Protein AF-A0A382UKG0-F1 (afdb_monomer)

InterPro domains:
  IPR007470 Putative uroporphyrinogen-III C-methyltransferase HemX [PF04375] (133-251)
  IPR007470 Putative uroporphyrinogen-III C-methyltransferase HemX [PTHR38043] (15-241)

Structure (mmCIF, N/CA/C/O backbone):
data_AF-A0A382UKG0-F1
#
_entry.id   AF-A0A382UKG0-F1
#
loop_
_atom_site.group_PDB
_atom_site.id
_atom_site.type_symbol
_atom_site.label_atom_id
_atom_site.label_alt_id
_atom_site.label_comp_id
_atom_site.label_asym_id
_atom_site.label_entity_id
_atom_site.label_seq_id
_atom_site.pdbx_PDB_ins_code
_atom_site.Cartn_x
_atom_site.Cartn_y
_atom_site.Cartn_z
_atom_site.occupancy
_atom_site.B_iso_or_equiv
_atom_site.auth_seq_id
_atom_site.auth_comp_id
_atom_site.auth_asym_id
_atom_site.auth_atom_id
_atom_site.pdbx_PDB_model_num
ATOM 1 N N . MET A 1 1 ? -114.846 4.144 72.087 1.00 38.38 1 MET A N 1
ATOM 2 C CA . MET A 1 1 ? -114.507 5.262 71.179 1.00 38.38 1 MET A CA 1
ATOM 3 C C . MET A 1 1 ? -113.967 6.394 72.028 1.00 38.38 1 MET A C 1
ATOM 5 O O . MET A 1 1 ? -114.605 6.759 72.997 1.00 38.38 1 MET A O 1
ATOM 9 N N . ASN A 1 2 ? -112.688 6.716 71.892 1.00 41.09 2 ASN A N 1
ATOM 10 C CA . ASN A 1 2 ? -112.193 7.719 70.949 1.00 41.09 2 ASN A CA 1
ATOM 11 C C . ASN A 1 2 ? -112.704 9.126 71.287 1.00 41.09 2 ASN A C 1
ATOM 13 O O . ASN A 1 2 ? -113.885 9.402 71.089 1.00 41.09 2 ASN A O 1
ATOM 17 N N . SER A 1 3 ? -111.769 9.964 71.741 1.00 39.47 3 SER A N 1
ATOM 18 C CA . SER A 1 3 ? -111.700 11.432 71.633 1.00 39.47 3 SER A CA 1
ATOM 19 C C . SER A 1 3 ? -111.257 12.040 72.960 1.00 39.47 3 SER A C 1
ATOM 21 O O . SER A 1 3 ? -112.055 12.277 73.860 1.00 39.47 3 SER A O 1
ATOM 23 N N . ASN A 1 4 ? -109.948 12.265 73.063 1.00 43.81 4 ASN A N 1
ATOM 24 C CA . ASN A 1 4 ? -109.313 12.993 74.150 1.00 43.81 4 ASN A CA 1
ATOM 25 C C . ASN A 1 4 ? -109.711 14.473 74.041 1.00 43.81 4 ASN A C 1
ATOM 27 O O . ASN A 1 4 ? -109.331 15.143 73.077 1.00 43.81 4 ASN A O 1
ATOM 31 N N . LYS A 1 5 ? -110.511 14.960 74.992 1.00 40.06 5 LYS A N 1
ATOM 32 C CA . LYS A 1 5 ? -110.944 16.354 75.070 1.00 40.06 5 LYS A CA 1
ATOM 33 C C . LYS A 1 5 ? -110.887 16.828 76.525 1.00 40.06 5 LYS A C 1
ATOM 35 O O . LYS A 1 5 ? -111.669 16.370 77.344 1.00 40.06 5 LYS A O 1
ATOM 40 N N . ILE A 1 6 ? -109.882 17.674 76.771 1.00 57.03 6 ILE A N 1
ATOM 41 C CA . ILE A 1 6 ? -109.866 18.945 77.519 1.00 57.03 6 ILE A CA 1
ATOM 42 C C . ILE A 1 6 ? -110.880 19.072 78.662 1.00 57.03 6 ILE A C 1
ATOM 44 O O . ILE A 1 6 ? -112.066 19.015 78.371 1.00 57.03 6 ILE A O 1
ATOM 48 N N . GLU A 1 7 ? -110.403 19.376 79.879 1.00 42.16 7 GLU A N 1
ATOM 49 C CA . GLU A 1 7 ? -111.061 20.180 80.936 1.00 42.16 7 GLU A CA 1
ATOM 50 C C . GLU A 1 7 ? -110.070 20.442 82.111 1.00 42.16 7 GLU A C 1
ATOM 52 O O . GLU A 1 7 ? -109.028 19.782 82.160 1.00 42.16 7 GLU A O 1
ATOM 57 N N . PRO A 1 8 ? -110.301 21.468 82.964 1.00 60.19 8 PRO A N 1
ATOM 58 C CA . PRO A 1 8 ? -109.283 22.461 83.343 1.00 60.19 8 PRO A CA 1
ATOM 59 C C . PRO A 1 8 ? -108.986 22.500 84.868 1.00 60.19 8 PRO A C 1
ATOM 61 O O . PRO A 1 8 ? -109.022 21.471 85.535 1.00 60.19 8 PRO A O 1
ATOM 64 N N . THR A 1 9 ? -108.759 23.709 85.412 1.00 42.44 9 THR A N 1
ATOM 65 C CA . THR A 1 9 ? -108.729 24.146 86.835 1.00 42.44 9 THR A CA 1
ATOM 66 C C . THR A 1 9 ? -107.429 23.890 87.622 1.00 42.44 9 THR A C 1
ATOM 68 O O . THR A 1 9 ? -106.934 22.774 87.660 1.00 42.44 9 THR A O 1
ATOM 71 N N . GLU A 1 10 ? -106.676 24.899 88.085 1.00 40.56 10 GLU A N 1
ATOM 72 C CA . GLU A 1 10 ? -106.912 25.977 89.082 1.00 40.56 10 GLU A CA 1
ATOM 73 C C . GLU A 1 10 ? -106.715 25.523 90.547 1.00 40.56 10 GLU A C 1
ATOM 75 O O . GLU A 1 10 ? -107.250 24.499 90.956 1.00 40.56 10 GLU A O 1
ATOM 80 N N . LEU A 1 11 ? -106.004 26.383 91.303 1.00 39.75 11 LEU A N 1
ATOM 81 C CA . LEU A 1 11 ? -105.889 26.495 92.774 1.00 39.75 11 LEU A CA 1
ATOM 82 C C . LEU A 1 11 ? -105.101 25.387 93.506 1.00 39.75 11 LEU A C 1
ATOM 84 O O . LEU A 1 11 ? -105.174 24.220 93.166 1.00 39.75 11 LEU A O 1
ATOM 88 N N . ALA A 1 12 ? -104.364 25.622 94.590 1.00 32.66 12 ALA A N 1
ATOM 89 C CA . ALA A 1 12 ? -103.830 26.793 95.283 1.00 32.66 12 ALA A CA 1
ATOM 90 C C . ALA A 1 12 ? -102.968 26.241 96.445 1.00 32.66 12 ALA A C 1
ATOM 92 O O . ALA A 1 12 ? -103.313 25.203 96.995 1.00 32.66 12 ALA A O 1
ATOM 93 N N . GLY A 1 13 ? -101.906 26.967 96.820 1.00 30.16 13 GLY A N 1
ATOM 94 C CA . GLY A 1 13 ? -101.375 27.088 98.192 1.00 30.16 13 GLY A CA 1
ATOM 95 C C . GLY A 1 13 ? -100.815 25.858 98.927 1.00 30.16 13 GLY A C 1
ATOM 96 O O . GLY A 1 13 ? -101.546 24.937 99.248 1.00 30.16 13 GLY A O 1
ATOM 97 N N . GLU A 1 14 ? -99.534 25.919 99.312 1.00 33.38 14 GLU A N 1
ATOM 98 C CA . GLU A 1 14 ? -99.111 25.899 100.730 1.00 33.38 14 GLU A CA 1
ATOM 99 C C . GLU A 1 14 ? -97.604 26.227 100.812 1.00 33.38 14 GLU A C 1
ATOM 101 O O . GLU A 1 14 ? -96.793 25.770 100.005 1.00 33.38 14 GLU A O 1
ATOM 106 N N . ALA A 1 15 ? -97.239 27.068 101.776 1.00 34.97 15 ALA A N 1
ATOM 107 C CA . ALA A 1 15 ? -95.900 27.584 102.032 1.00 34.97 15 ALA A CA 1
ATOM 108 C C . ALA A 1 15 ? -95.058 26.657 102.929 1.00 34.97 15 ALA A C 1
ATOM 110 O O . ALA A 1 15 ? -95.609 25.974 103.782 1.00 34.97 15 ALA A O 1
ATOM 111 N N . ALA A 1 16 ? -93.723 26.737 102.826 1.00 31.97 16 ALA A N 1
ATOM 112 C CA . ALA A 1 16 ? -92.811 26.787 103.982 1.00 31.97 16 ALA A CA 1
ATOM 113 C C . ALA A 1 16 ? -91.344 26.935 103.541 1.00 31.97 16 ALA A C 1
ATOM 115 O O . ALA A 1 16 ? -90.820 26.159 102.745 1.00 31.97 16 ALA A O 1
ATOM 116 N N . ALA A 1 17 ? -90.669 27.926 104.119 1.00 38.50 17 ALA A N 1
ATOM 117 C CA . ALA A 1 17 ? -89.224 28.091 104.086 1.00 38.50 17 ALA A CA 1
ATOM 118 C C . ALA A 1 17 ? -88.556 27.241 105.180 1.00 38.50 17 ALA A C 1
ATOM 120 O O . ALA A 1 17 ? -89.009 27.274 106.320 1.00 38.50 17 ALA A O 1
ATOM 121 N N . ALA A 1 18 ? -87.444 26.567 104.864 1.00 31.22 18 ALA A N 1
ATOM 122 C CA . ALA A 1 18 ? -86.334 26.309 105.789 1.00 31.22 18 ALA A CA 1
ATOM 123 C C . ALA A 1 18 ? -85.118 25.726 105.049 1.00 31.22 18 ALA A C 1
ATOM 125 O O . ALA A 1 18 ? -85.228 24.965 104.092 1.00 31.22 18 ALA A O 1
ATOM 126 N N . SER A 1 19 ? -83.943 26.114 105.525 1.00 40.47 19 SER A N 1
ATOM 127 C CA . SER A 1 19 ? -82.620 25.896 104.946 1.00 40.47 19 SER A CA 1
ATOM 128 C C . SER A 1 19 ? -81.891 24.663 105.507 1.00 40.47 19 SER A C 1
ATOM 130 O O . SER A 1 19 ? -81.927 24.441 106.714 1.00 40.47 19 SER A O 1
ATOM 132 N N . LYS A 1 20 ? -81.058 24.053 104.634 1.00 40.66 20 LYS A N 1
ATOM 133 C CA . LYS A 1 20 ? -79.862 23.188 104.862 1.00 40.66 20 LYS A CA 1
ATOM 134 C C . LYS A 1 20 ? -80.100 21.724 105.314 1.00 40.66 20 LYS A C 1
ATOM 136 O O . LYS A 1 20 ? -81.086 21.472 105.989 1.00 40.66 20 LYS A O 1
ATOM 141 N N . PRO A 1 21 ? -79.208 20.755 104.969 1.00 42.50 21 PRO A N 1
ATOM 142 C CA . PRO A 1 21 ? -77.743 20.876 105.008 1.00 42.50 21 PRO A CA 1
ATOM 143 C C . PRO A 1 21 ? -76.960 20.352 103.786 1.00 42.50 21 PRO A C 1
ATOM 145 O O . PRO A 1 21 ? -77.487 19.755 102.854 1.00 42.50 21 PRO A O 1
ATOM 148 N N . ALA A 1 22 ? -75.658 20.642 103.819 1.00 49.69 22 ALA A N 1
ATOM 149 C CA . ALA A 1 22 ? -74.636 20.204 102.881 1.00 49.69 22 ALA A CA 1
ATOM 150 C C . ALA A 1 22 ? -74.508 18.670 102.797 1.00 49.69 22 ALA A C 1
ATOM 152 O O . ALA A 1 22 ? -74.585 17.979 103.810 1.00 49.69 22 ALA A O 1
ATOM 153 N N . ALA A 1 23 ? -74.218 18.175 101.591 1.00 39.78 23 ALA A N 1
ATOM 154 C CA . ALA A 1 23 ? -73.810 16.803 101.291 1.00 39.78 23 ALA A CA 1
ATOM 155 C C . ALA A 1 23 ? -72.782 16.826 100.132 1.00 39.78 23 ALA A C 1
ATOM 157 O O . ALA A 1 23 ? -72.743 17.794 99.372 1.00 39.78 23 ALA A O 1
ATOM 158 N N . PRO A 1 24 ? -71.876 15.841 100.050 1.00 44.00 24 PRO A N 1
ATOM 159 C CA . PRO A 1 24 ? -70.451 16.106 100.217 1.00 44.00 24 PRO A CA 1
ATOM 160 C C . PRO A 1 24 ? -69.689 16.338 98.911 1.00 44.00 24 PRO A C 1
ATOM 162 O O . PRO A 1 24 ? -70.052 15.864 97.834 1.00 44.00 24 PRO A O 1
ATOM 165 N N . ALA A 1 25 ? -68.556 17.026 99.055 1.00 43.88 25 ALA A N 1
ATOM 166 C CA . ALA A 1 25 ? -67.497 17.076 98.068 1.00 43.88 25 ALA A CA 1
ATOM 167 C C . ALA A 1 25 ? -67.067 15.647 97.706 1.00 43.88 25 ALA A C 1
ATOM 169 O O . ALA A 1 25 ? -66.477 14.934 98.516 1.00 43.88 25 ALA A O 1
ATOM 170 N N . ARG A 1 26 ? -67.339 15.231 96.466 1.00 45.56 26 ARG A N 1
ATOM 171 C CA . ARG A 1 26 ? -66.520 14.198 95.837 1.00 45.56 26 ARG A CA 1
ATOM 172 C C . ARG A 1 26 ? -65.127 14.794 95.731 1.00 45.56 26 ARG A C 1
ATOM 174 O O . ARG A 1 26 ? -64.912 15.685 94.909 1.00 45.56 26 ARG A O 1
ATOM 181 N N . GLU A 1 27 ? -64.208 14.315 96.562 1.00 46.88 27 GLU A N 1
ATOM 182 C CA . GLU A 1 27 ? -62.780 14.391 96.288 1.00 46.88 27 GLU A CA 1
ATOM 183 C C . GLU A 1 27 ? -62.569 13.824 94.883 1.00 46.88 27 GLU A C 1
ATOM 185 O O . GLU A 1 27 ? -62.470 12.619 94.651 1.00 46.88 27 GLU A O 1
ATOM 190 N N . ARG A 1 28 ? -62.555 14.720 93.895 1.00 52.91 28 ARG A N 1
ATOM 191 C CA . ARG A 1 28 ? -61.763 14.494 92.704 1.00 52.91 28 ARG A CA 1
ATOM 192 C C . ARG A 1 28 ? -60.369 14.301 93.249 1.00 52.91 28 ARG A C 1
ATOM 194 O O . ARG A 1 28 ? -59.815 15.217 93.840 1.00 52.91 28 ARG A O 1
ATOM 201 N N . ASP A 1 29 ? -59.865 13.089 93.097 1.00 52.66 29 ASP A N 1
ATOM 202 C CA . ASP A 1 29 ? -58.477 12.751 93.322 1.00 52.66 29 ASP A CA 1
ATOM 203 C C . ASP A 1 29 ? -57.639 13.663 92.405 1.00 52.66 29 ASP A C 1
ATOM 205 O O . ASP A 1 29 ? -57.354 13.352 91.249 1.00 52.66 29 ASP A O 1
ATOM 209 N N . THR A 1 30 ? -57.348 14.874 92.889 1.00 55.91 30 THR A N 1
ATOM 210 C CA . THR A 1 30 ? -56.590 15.916 92.190 1.00 55.91 30 THR A CA 1
ATOM 211 C C . THR A 1 30 ? -55.190 15.401 91.903 1.00 55.91 30 THR A C 1
ATOM 213 O O . THR A 1 30 ? -54.566 15.828 90.941 1.00 55.91 30 THR A O 1
ATOM 216 N N . ARG A 1 31 ? -54.728 14.407 92.676 1.00 60.12 31 ARG A N 1
ATOM 217 C CA . ARG A 1 31 ? -53.503 13.660 92.425 1.00 60.12 31 ARG A CA 1
ATOM 218 C C . ARG A 1 31 ? -53.642 12.778 91.189 1.00 60.12 31 ARG A C 1
ATOM 220 O O . ARG A 1 31 ? -52.759 12.844 90.351 1.00 60.12 31 ARG A O 1
ATOM 227 N N . ARG A 1 32 ? -54.746 12.042 90.994 1.00 65.12 32 ARG A N 1
ATOM 228 C CA . ARG A 1 32 ? -55.040 11.345 89.719 1.00 65.12 32 ARG A CA 1
ATOM 229 C C . ARG A 1 32 ? -55.238 12.307 88.548 1.00 65.12 32 ARG A C 1
ATOM 231 O O . ARG A 1 32 ? -54.756 12.013 87.463 1.00 65.12 32 ARG A O 1
ATOM 238 N N . GLY A 1 33 ? -55.888 13.454 88.750 1.00 66.38 33 GLY A N 1
ATOM 239 C CA . GLY A 1 33 ? -56.040 14.483 87.711 1.00 66.38 33 GLY A CA 1
ATOM 240 C C . GLY A 1 33 ? -54.704 15.106 87.284 1.00 66.38 33 GLY A C 1
ATOM 241 O O . GLY A 1 33 ? -54.423 15.215 86.093 1.00 66.38 33 GLY A O 1
ATOM 242 N N . LEU A 1 34 ? -53.847 15.438 88.253 1.00 69.19 34 LEU A N 1
ATOM 243 C CA . LEU A 1 34 ? -52.499 15.959 88.024 1.00 69.19 34 LEU A CA 1
ATOM 244 C C . LEU A 1 34 ? -51.575 14.880 87.445 1.00 69.19 34 LEU A C 1
ATOM 246 O O . LEU A 1 34 ? -50.826 15.162 86.518 1.00 69.19 34 LEU A O 1
ATOM 250 N N . LEU A 1 35 ? -51.662 13.637 87.932 1.00 68.44 35 LEU A N 1
ATOM 251 C CA . LEU A 1 35 ? -50.918 12.502 87.384 1.00 68.44 35 LEU A CA 1
ATOM 252 C C . LEU A 1 35 ? -51.305 12.262 85.927 1.00 68.44 35 LEU A C 1
ATOM 254 O O . LEU A 1 35 ? -50.408 12.147 85.110 1.00 68.44 35 LEU A O 1
ATOM 258 N N . MET A 1 36 ? -52.593 12.273 85.570 1.00 71.38 36 MET A N 1
ATOM 259 C CA . MET A 1 36 ? -53.033 12.134 84.174 1.00 71.38 36 MET A CA 1
ATOM 260 C C . MET A 1 36 ? -52.549 13.291 83.287 1.00 71.38 36 MET A C 1
ATOM 262 O O . MET A 1 36 ? -52.178 13.064 82.138 1.00 71.38 36 MET A O 1
ATOM 266 N N . MET A 1 37 ? -52.495 14.519 83.813 1.00 74.62 37 MET A N 1
ATOM 267 C CA . MET A 1 37 ? -51.992 15.679 83.070 1.00 74.62 37 MET A CA 1
ATOM 268 C C . MET A 1 37 ? -50.469 15.618 82.860 1.00 74.62 37 MET A C 1
ATOM 270 O O . MET A 1 37 ? -49.989 15.867 81.755 1.00 74.62 37 MET A O 1
ATOM 274 N N . VAL A 1 38 ? -49.710 15.223 83.886 1.00 79.06 38 VAL A N 1
ATOM 275 C CA . VAL A 1 38 ? -48.256 15.002 83.799 1.00 79.06 38 VAL A CA 1
ATOM 276 C C . VAL A 1 38 ? -47.939 13.829 82.868 1.00 79.06 38 VAL A C 1
ATOM 278 O O . VAL A 1 38 ? -47.009 13.919 82.072 1.00 79.06 38 VAL A O 1
ATOM 281 N N . LEU A 1 39 ? -48.735 12.757 82.905 1.00 77.81 39 LEU A N 1
ATOM 282 C CA . LEU A 1 39 ? -48.570 11.597 82.025 1.00 77.81 39 LEU A CA 1
ATOM 283 C C . LEU A 1 39 ? -48.886 11.948 80.565 1.00 77.81 39 LEU A C 1
ATOM 285 O O . LEU A 1 39 ? -48.163 11.526 79.666 1.00 77.81 39 LEU A O 1
ATOM 289 N N . GLY A 1 40 ? -49.903 12.783 80.328 1.00 79.00 40 GLY A N 1
ATOM 290 C CA . GLY A 1 40 ? -50.205 13.336 79.007 1.00 79.00 40 GLY A CA 1
ATOM 291 C C . GLY A 1 40 ? -49.082 14.228 78.468 1.00 79.00 40 GLY A C 1
ATOM 292 O O . GLY A 1 40 ? -48.665 14.068 77.322 1.00 79.00 40 GLY A O 1
ATOM 293 N N . ALA A 1 41 ? -48.525 15.115 79.299 1.00 79.69 41 ALA A N 1
ATOM 294 C CA . ALA A 1 41 ? -47.384 15.951 78.921 1.00 79.69 41 ALA A CA 1
ATOM 295 C C . ALA A 1 41 ? -46.119 15.119 78.632 1.00 79.69 41 ALA A C 1
ATOM 297 O O . ALA A 1 41 ? -45.418 15.378 77.653 1.00 79.69 41 ALA A O 1
ATOM 298 N N . ALA A 1 42 ? -45.857 14.078 79.429 1.00 81.56 42 ALA A N 1
ATOM 299 C CA . ALA A 1 42 ? -44.750 13.150 79.207 1.00 81.56 42 ALA A CA 1
ATOM 300 C C . ALA A 1 42 ? -44.917 12.341 77.909 1.00 81.56 42 ALA A C 1
ATOM 302 O O . ALA A 1 42 ? -43.946 12.148 77.179 1.00 81.56 42 ALA A O 1
ATOM 303 N N . ALA A 1 43 ? -46.142 11.924 77.574 1.00 83.00 43 ALA A N 1
ATOM 304 C CA . ALA A 1 43 ? -46.434 11.233 76.319 1.00 83.00 43 ALA A CA 1
ATOM 305 C C . ALA A 1 43 ? -46.184 12.130 75.094 1.00 83.00 43 ALA A C 1
ATOM 307 O O . ALA A 1 43 ? -45.574 11.688 74.119 1.00 83.00 43 ALA A O 1
ATOM 308 N N . ILE A 1 44 ? -46.579 13.406 75.151 1.00 84.69 44 ILE A N 1
ATOM 309 C CA . ILE A 1 44 ? -46.311 14.376 74.077 1.00 84.69 44 ILE A CA 1
ATOM 310 C C . ILE A 1 44 ? -44.801 14.615 73.929 1.00 84.69 44 ILE A C 1
ATOM 312 O O . ILE A 1 44 ? -44.284 14.597 72.813 1.00 84.69 44 ILE A O 1
ATOM 316 N N . ALA A 1 45 ? -44.076 14.768 75.041 1.00 84.81 45 ALA A N 1
ATOM 317 C CA . ALA A 1 45 ? -42.624 14.943 75.024 1.00 84.81 45 ALA A CA 1
ATOM 318 C C . ALA A 1 45 ? -41.891 13.718 74.445 1.00 84.81 45 ALA A C 1
ATOM 320 O O . ALA A 1 45 ? -40.981 13.874 73.632 1.00 84.81 45 ALA A O 1
ATOM 321 N N . ALA A 1 46 ? -42.317 12.500 74.795 1.00 85.88 46 ALA A N 1
ATOM 322 C CA . ALA A 1 46 ? -41.762 11.264 74.242 1.00 85.88 46 ALA A CA 1
ATOM 323 C C . ALA A 1 46 ? -42.042 11.124 72.736 1.00 85.88 46 ALA A C 1
ATOM 325 O O . ALA A 1 46 ? -41.170 10.701 71.979 1.00 85.88 46 ALA A O 1
ATOM 326 N N . SER A 1 47 ? -43.230 11.542 72.291 1.00 84.56 47 SER A N 1
ATOM 327 C CA . SER A 1 47 ? -43.607 11.562 70.871 1.00 84.56 47 SER A CA 1
ATOM 328 C C . SER A 1 47 ? -42.737 12.538 70.074 1.00 84.56 47 SER A C 1
ATOM 330 O O . SER A 1 47 ? -42.224 12.191 69.012 1.00 84.56 47 SER A O 1
ATOM 332 N N . ALA A 1 48 ? -42.516 13.743 70.610 1.00 86.44 48 ALA A N 1
ATOM 333 C CA . ALA A 1 48 ? -41.651 14.749 69.999 1.00 86.44 48 ALA A CA 1
ATOM 334 C C . ALA A 1 48 ? -40.186 14.286 69.948 1.00 86.44 48 ALA A C 1
ATOM 336 O O . ALA A 1 48 ? -39.535 14.425 68.916 1.00 86.44 48 ALA A O 1
ATOM 337 N N . ALA A 1 49 ? -39.680 13.673 71.023 1.00 86.88 49 ALA A N 1
ATOM 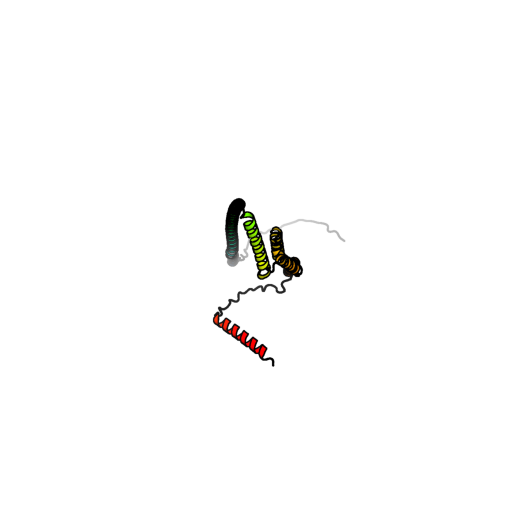338 C CA . ALA A 1 49 ? -38.329 13.117 71.061 1.00 86.88 49 ALA A CA 1
ATOM 339 C C . ALA A 1 49 ? -38.147 11.966 70.057 1.00 86.88 49 ALA A C 1
ATOM 341 O O . ALA A 1 49 ? -37.138 11.922 69.357 1.00 86.88 49 ALA A O 1
ATOM 342 N N . GLY A 1 50 ? -39.137 11.075 69.932 1.00 87.50 50 GLY A N 1
ATOM 343 C CA . GLY A 1 50 ? -39.140 10.005 68.932 1.00 87.50 50 GLY A CA 1
ATOM 344 C C . GLY A 1 50 ? -39.189 10.533 67.497 1.00 87.50 50 GLY A C 1
ATOM 345 O O . GLY A 1 50 ? -38.467 10.031 66.639 1.00 87.50 50 GLY A O 1
ATOM 346 N N . TYR A 1 51 ? -39.974 11.585 67.242 1.00 89.38 51 TYR A N 1
ATOM 347 C CA . TYR A 1 51 ? -40.033 12.241 65.934 1.00 89.38 51 TYR A CA 1
ATOM 348 C C . TYR A 1 51 ? -38.697 12.897 65.564 1.00 89.38 51 TYR A C 1
ATOM 350 O O . TYR A 1 51 ? -38.194 12.688 64.463 1.00 89.38 51 TYR A O 1
ATOM 358 N N . VAL A 1 52 ? -38.075 13.619 66.502 1.00 86.56 52 VAL A N 1
ATOM 359 C CA . VAL A 1 52 ? -36.749 14.228 66.307 1.00 86.56 52 VAL A CA 1
ATOM 360 C C . VAL A 1 52 ? -35.674 13.157 66.102 1.00 86.56 52 VAL A C 1
ATOM 362 O O . VAL A 1 52 ? -34.829 13.306 65.223 1.00 86.56 52 VAL A O 1
ATOM 365 N N . TRP A 1 53 ? -35.720 12.055 66.855 1.00 86.44 53 TRP A N 1
ATOM 366 C CA . TRP A 1 53 ? -34.806 10.923 66.685 1.00 86.44 53 TRP A CA 1
ATOM 367 C C . TRP A 1 53 ? -34.953 10.265 65.309 1.00 86.44 53 TRP A C 1
ATOM 369 O O . TRP A 1 53 ? -33.958 10.022 64.628 1.00 86.44 53 TRP A O 1
ATOM 379 N N . TRP A 1 54 ? -36.189 10.020 64.869 1.00 85.06 54 TRP A N 1
ATOM 380 C CA . TRP A 1 54 ? -36.478 9.464 63.547 1.00 85.06 54 TRP A CA 1
ATOM 381 C C . TRP A 1 54 ? -36.029 10.406 62.422 1.00 85.06 54 TRP A C 1
ATOM 383 O O . TRP A 1 54 ? -35.404 9.975 61.453 1.00 85.06 54 TRP A O 1
ATOM 393 N N . GLN A 1 55 ? -36.258 11.709 62.587 1.00 82.25 55 GLN A N 1
ATOM 394 C CA . GLN A 1 55 ? -35.817 12.731 61.644 1.00 82.25 55 GLN A CA 1
ATOM 395 C C . GLN A 1 55 ? -34.286 12.822 61.565 1.00 82.25 55 GLN A C 1
ATOM 397 O O . GLN A 1 55 ? -33.735 12.943 60.471 1.00 82.25 55 GLN A O 1
ATOM 402 N N . LEU A 1 56 ? -33.589 12.702 62.699 1.00 79.00 56 LEU A N 1
ATOM 403 C CA . LEU A 1 56 ? -32.129 12.678 62.744 1.00 79.00 56 LEU A CA 1
ATOM 404 C C . LEU A 1 56 ? -31.565 11.401 62.107 1.00 79.00 56 LEU A C 1
ATOM 406 O O . LEU A 1 56 ? -30.567 11.468 61.394 1.00 79.00 56 LEU A O 1
ATOM 410 N N . HIS A 1 57 ? -32.224 10.255 62.301 1.00 77.50 57 HIS A N 1
ATOM 411 C CA . HIS A 1 57 ? -31.813 8.988 61.696 1.00 77.50 57 HIS A CA 1
ATOM 412 C C . HIS A 1 57 ? -31.959 8.996 60.166 1.00 77.50 57 HIS A C 1
ATOM 414 O O . HIS A 1 57 ? -31.067 8.521 59.465 1.00 77.50 57 HIS A O 1
ATOM 420 N N . ASN A 1 58 ? -33.014 9.623 59.636 1.00 71.25 58 ASN A N 1
ATOM 421 C CA . ASN A 1 58 ? -33.195 9.784 58.190 1.00 71.25 58 ASN A CA 1
ATOM 422 C C . ASN A 1 58 ? -32.110 10.667 57.548 1.00 71.25 58 ASN A C 1
ATOM 424 O O . ASN A 1 58 ? -31.735 10.429 56.403 1.00 71.25 58 ASN A O 1
ATOM 428 N N . LEU A 1 59 ? -31.549 11.643 58.273 1.00 64.06 59 LEU A N 1
ATOM 429 C CA . LEU A 1 59 ? -30.461 12.490 57.764 1.00 64.06 59 LEU A CA 1
ATOM 430 C C . LEU A 1 59 ? -29.114 11.756 57.636 1.00 64.06 59 LEU A C 1
ATOM 432 O O . LEU A 1 59 ? -28.258 12.209 56.881 1.00 64.06 59 LEU A O 1
ATOM 436 N N . ILE A 1 60 ? -28.915 10.635 58.336 1.00 64.56 60 ILE A N 1
ATOM 437 C CA . ILE A 1 60 ? -27.644 9.887 58.340 1.00 64.56 60 ILE A CA 1
ATOM 438 C C . ILE A 1 60 ? -27.466 9.053 57.052 1.00 64.56 60 ILE A C 1
ATOM 440 O O . ILE A 1 60 ? -26.333 8.776 56.662 1.00 64.56 60 ILE A O 1
ATOM 444 N N . GLY A 1 61 ? -28.553 8.710 56.343 1.00 61.09 61 GLY A N 1
ATOM 445 C CA . GLY A 1 61 ? -28.514 7.949 55.079 1.00 61.09 61 GLY A CA 1
ATOM 446 C C . GLY A 1 61 ? -28.360 8.791 53.800 1.00 61.09 61 GLY A C 1
ATOM 447 O O . GLY A 1 61 ? -27.732 8.350 52.841 1.00 61.09 61 GLY A O 1
ATOM 448 N N . VAL A 1 62 ? -28.857 10.034 53.799 1.00 60.62 62 VAL A N 1
ATOM 449 C CA . VAL A 1 62 ? -28.785 10.973 52.658 1.00 60.62 62 VAL A CA 1
ATOM 450 C C . VAL A 1 62 ? -27.355 11.345 52.201 1.00 60.62 62 VAL A C 1
ATOM 452 O O . VAL A 1 62 ? -27.152 11.495 50.993 1.00 60.62 62 VAL A O 1
ATOM 455 N N . PRO A 1 63 ? -26.322 11.484 53.067 1.00 62.53 63 PRO A N 1
ATOM 456 C CA . PRO A 1 63 ? -24.987 11.860 52.596 1.00 62.53 63 PRO A CA 1
ATOM 457 C C . PRO A 1 63 ? -24.330 10.793 51.711 1.00 62.53 63 PRO A C 1
ATOM 459 O O . PRO A 1 63 ? -23.507 11.150 50.870 1.00 62.53 63 PRO A O 1
ATOM 462 N N . ALA A 1 64 ? -24.693 9.513 51.852 1.00 63.56 64 ALA A N 1
ATOM 463 C CA . ALA A 1 64 ? -24.103 8.433 51.061 1.00 63.56 64 ALA A CA 1
ATOM 464 C C . ALA A 1 64 ? -24.559 8.473 49.592 1.00 63.56 64 ALA A C 1
ATOM 466 O O . ALA A 1 64 ? -23.740 8.348 48.685 1.00 63.56 64 ALA A O 1
ATOM 467 N N . GLU A 1 65 ? -25.844 8.723 49.342 1.00 67.38 65 GLU A N 1
ATOM 468 C CA . GLU A 1 65 ? -26.415 8.775 47.989 1.00 67.38 65 GLU A CA 1
ATOM 469 C C . GLU A 1 65 ? -25.963 10.028 47.216 1.00 67.38 65 GLU A C 1
ATOM 471 O O . GLU A 1 65 ? -25.616 9.969 46.032 1.00 67.38 65 GLU A O 1
ATOM 476 N N . VAL A 1 66 ? -25.844 11.161 47.918 1.00 70.56 66 VAL A N 1
ATOM 477 C CA . VAL A 1 66 ? -25.280 12.398 47.358 1.00 70.56 66 VAL A CA 1
ATOM 478 C C . VAL A 1 66 ? -23.775 12.258 47.096 1.00 70.56 66 VAL A C 1
ATOM 480 O O . VAL A 1 66 ? -23.276 12.797 46.106 1.00 70.56 66 VAL A O 1
ATOM 483 N N . ALA A 1 67 ? -23.038 11.529 47.941 1.00 73.38 67 ALA A N 1
ATOM 484 C CA . ALA A 1 67 ? -21.623 11.240 47.709 1.00 73.38 67 ALA A CA 1
ATOM 485 C C . ALA A 1 67 ? -21.420 10.345 46.475 1.00 73.38 67 ALA A C 1
ATOM 487 O O . ALA A 1 67 ? -20.566 10.661 45.647 1.00 73.38 67 ALA A O 1
ATOM 488 N N . LEU A 1 68 ? -22.244 9.304 46.302 1.00 73.50 68 LEU A N 1
ATOM 489 C CA . LEU A 1 68 ? -22.219 8.433 45.121 1.00 73.50 68 LEU A CA 1
ATOM 490 C C . LEU A 1 68 ? -22.507 9.218 43.833 1.00 73.50 68 LEU A C 1
ATOM 492 O O . LEU A 1 68 ? -21.714 9.172 42.892 1.00 73.50 68 LEU A O 1
ATOM 496 N N . SER A 1 69 ? -23.554 10.046 43.831 1.00 76.31 69 SER A N 1
ATOM 497 C CA . SER A 1 69 ? -23.889 10.895 42.676 1.00 76.31 69 SER A CA 1
ATOM 498 C C . SER A 1 69 ? -22.757 11.872 42.319 1.00 76.31 69 SER A C 1
ATOM 500 O O . SER A 1 69 ? -22.445 12.087 41.148 1.00 76.31 69 SER A O 1
ATOM 502 N N . ARG A 1 70 ? -22.079 12.450 43.322 1.00 78.94 70 ARG A N 1
ATOM 503 C CA . ARG A 1 70 ? -20.910 13.318 43.097 1.00 78.94 70 ARG A CA 1
ATOM 504 C C . ARG A 1 70 ? -19.721 12.553 42.521 1.00 78.94 70 ARG A C 1
ATOM 506 O O . ARG A 1 70 ? -19.017 13.100 41.674 1.00 78.94 70 ARG A O 1
ATOM 513 N N . THR A 1 71 ? -19.496 11.311 42.951 1.00 83.19 71 THR A N 1
ATOM 514 C CA . THR A 1 71 ? -18.426 10.478 42.386 1.00 83.19 71 THR A CA 1
ATOM 515 C C . THR A 1 71 ? -18.706 10.073 40.943 1.00 83.19 71 THR A C 1
ATOM 517 O O . THR A 1 71 ? -17.782 10.094 40.132 1.00 83.19 71 THR A O 1
ATOM 520 N N . GLU A 1 72 ? -19.959 9.787 40.587 1.00 82.50 72 GLU A N 1
ATOM 521 C CA . GLU A 1 72 ? -20.344 9.498 39.201 1.00 82.50 72 GLU A CA 1
ATOM 522 C C . GLU A 1 72 ? -20.146 10.716 38.293 1.00 82.50 72 GLU A C 1
ATOM 524 O O . GLU A 1 72 ? -19.522 10.604 37.237 1.00 82.50 72 GLU A O 1
ATOM 529 N N . LEU A 1 73 ? -20.575 11.905 38.729 1.00 84.88 73 LEU A N 1
ATOM 530 C CA . LEU A 1 73 ? -20.362 13.147 37.978 1.00 84.88 73 LEU A CA 1
ATOM 531 C C . LEU A 1 73 ? -18.870 13.457 37.779 1.00 84.88 73 LEU A C 1
ATOM 533 O O . LEU A 1 73 ? -18.470 13.841 36.680 1.00 84.88 73 LEU A O 1
ATOM 537 N N . ALA A 1 74 ? -18.041 13.235 38.804 1.00 88.50 74 ALA A N 1
ATOM 538 C CA . ALA A 1 74 ? -16.591 13.408 38.709 1.00 88.50 74 ALA A CA 1
ATOM 539 C C . ALA A 1 74 ? -15.930 12.389 37.759 1.00 88.50 74 ALA A C 1
ATOM 541 O O . ALA A 1 74 ? -14.962 12.708 37.069 1.00 88.50 74 ALA A O 1
ATOM 542 N N . GLN A 1 75 ? -16.448 11.159 37.688 1.00 89.44 75 GLN A N 1
ATOM 543 C CA . GLN A 1 75 ? -15.972 10.166 36.722 1.00 89.44 75 GLN A CA 1
ATOM 544 C C . GLN A 1 75 ? -16.357 10.534 35.287 1.00 89.44 75 GLN A C 1
ATOM 546 O O . GLN A 1 75 ? -15.542 10.378 34.376 1.00 89.44 75 GLN A O 1
ATOM 551 N N . VAL A 1 76 ? -17.575 11.038 35.075 1.00 89.19 76 VAL A N 1
ATOM 552 C CA . VAL A 1 76 ? -18.035 11.485 33.755 1.00 89.19 76 VAL A CA 1
ATOM 553 C C . VAL A 1 76 ? -17.221 12.685 33.275 1.00 89.19 76 VAL A C 1
ATOM 555 O O . VAL A 1 76 ? -16.755 12.667 32.136 1.00 89.19 76 VAL A O 1
ATOM 558 N N . SER A 1 77 ? -16.967 13.682 34.129 1.00 91.06 77 SER A N 1
ATOM 559 C CA . SER A 1 77 ? -16.130 14.832 33.763 1.00 91.06 77 SER A CA 1
ATOM 560 C C . SER A 1 77 ? -14.701 14.406 33.421 1.00 91.06 77 SER A C 1
ATOM 562 O O . SER A 1 77 ? -14.186 14.783 32.371 1.00 91.06 77 SER A O 1
ATOM 564 N N . ALA A 1 78 ? -14.096 13.524 34.224 1.00 91.56 78 ALA A N 1
ATOM 565 C CA . ALA A 1 78 ? -12.766 12.987 33.942 1.00 91.56 78 ALA A CA 1
ATOM 566 C C . ALA A 1 78 ? -12.720 12.188 32.626 1.00 91.56 78 ALA A C 1
ATOM 568 O O . ALA A 1 78 ? -11.708 12.186 31.921 1.00 91.56 78 ALA A O 1
ATOM 569 N N . ARG A 1 79 ? -13.808 11.495 32.266 1.00 90.50 79 ARG A N 1
ATOM 570 C CA . ARG A 1 79 ? -13.913 10.772 30.993 1.00 90.50 79 ARG A CA 1
ATOM 571 C C . ARG A 1 79 ? -14.038 11.724 29.804 1.00 90.50 79 ARG A C 1
ATOM 573 O O . ARG A 1 79 ? -13.425 11.457 28.774 1.00 90.50 79 ARG A O 1
ATOM 580 N N . LEU A 1 80 ? -14.778 12.822 29.947 1.00 90.50 80 LEU A N 1
ATOM 581 C CA . LEU A 1 80 ? -14.887 13.861 28.920 1.00 90.50 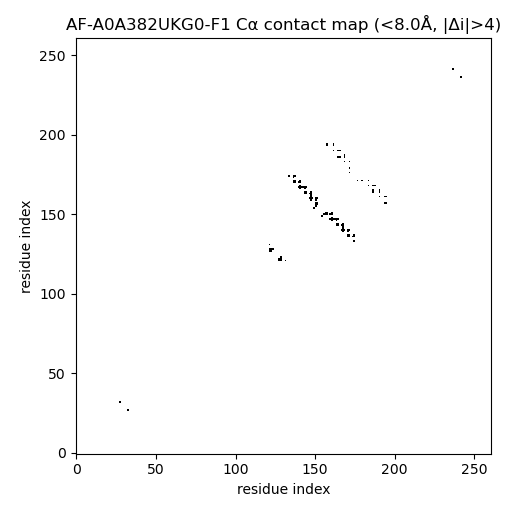80 LEU A CA 1
ATOM 582 C C . LEU A 1 80 ? -13.547 14.567 28.686 1.00 90.50 80 LEU A C 1
ATOM 584 O O . LEU A 1 80 ? -13.130 14.689 27.540 1.00 90.50 80 LEU A O 1
ATOM 588 N N . GLU A 1 81 ? -12.827 14.929 29.750 1.00 93.31 81 GLU A N 1
ATOM 589 C CA . GLU A 1 81 ? -11.487 15.524 29.638 1.00 93.31 81 GLU A CA 1
ATOM 590 C C . GLU A 1 81 ? -10.496 14.585 28.936 1.00 93.31 81 GLU A C 1
ATOM 592 O O . GLU A 1 81 ? -9.702 15.016 28.098 1.00 93.31 81 GLU A O 1
ATOM 597 N N . ARG A 1 82 ? -10.558 13.277 29.229 1.00 92.56 82 ARG A N 1
ATOM 598 C CA . ARG A 1 82 ? -9.742 12.271 28.529 1.00 92.56 82 ARG A CA 1
ATOM 599 C C . ARG A 1 82 ? -10.088 12.178 27.049 1.00 92.56 82 ARG A C 1
ATOM 601 O O . ARG A 1 82 ? -9.172 12.145 26.235 1.00 92.56 82 ARG A O 1
ATOM 608 N N . LEU A 1 83 ? -11.374 12.159 26.703 1.00 89.88 83 LEU A N 1
ATOM 609 C CA . LEU A 1 83 ? -11.815 12.125 25.308 1.00 89.88 83 LEU A CA 1
ATOM 610 C C . LEU A 1 83 ? -11.380 13.384 24.552 1.00 89.88 83 LEU A C 1
ATOM 612 O O . LEU A 1 83 ? -10.878 13.273 23.440 1.00 89.88 83 LEU A O 1
ATOM 616 N N . GLU A 1 84 ? -11.488 14.563 25.164 1.00 93.62 84 GLU A N 1
ATOM 617 C CA . GLU A 1 84 ? -11.014 15.812 24.561 1.00 93.62 84 GLU A CA 1
ATOM 618 C C . GLU A 1 84 ? -9.486 15.804 24.366 1.00 93.62 84 GLU A C 1
ATOM 620 O O . GLU A 1 84 ? -8.971 16.251 23.338 1.00 93.62 84 GLU A O 1
ATOM 625 N N . ALA A 1 85 ? -8.736 15.256 25.327 1.00 93.12 85 ALA A N 1
ATOM 626 C CA . ALA A 1 85 ? -7.291 15.101 25.207 1.00 93.12 85 ALA A CA 1
ATOM 627 C C . ALA A 1 85 ? -6.894 14.090 24.116 1.00 93.12 85 ALA A C 1
ATOM 629 O O . ALA A 1 85 ? -5.911 14.318 23.407 1.00 93.12 85 ALA A O 1
ATOM 630 N N . GLU A 1 86 ? -7.637 12.990 23.971 1.00 92.94 86 GLU A N 1
ATOM 631 C CA . GLU A 1 86 ? -7.459 12.015 22.892 1.00 92.94 86 GLU A CA 1
ATOM 632 C C . GLU A 1 86 ? -7.775 12.622 21.526 1.00 92.94 86 GLU A C 1
ATOM 634 O O . GLU A 1 86 ? -7.001 12.434 20.590 1.00 92.94 86 GLU A O 1
ATOM 639 N N . ASP A 1 87 ? -8.848 13.400 21.413 1.00 91.88 87 ASP A N 1
ATOM 640 C CA . ASP A 1 87 ? -9.238 14.048 20.162 1.00 91.88 87 ASP A CA 1
ATOM 641 C C . ASP A 1 87 ? -8.189 15.077 19.716 1.00 91.88 87 ASP A C 1
ATOM 643 O O . ASP A 1 87 ? -7.699 15.039 18.587 1.00 91.88 87 ASP A O 1
ATOM 647 N N . LYS A 1 88 ? -7.690 15.901 20.649 1.00 91.56 88 LYS A N 1
ATOM 648 C CA . LYS A 1 88 ? -6.563 16.818 20.396 1.00 91.56 88 LYS A CA 1
ATOM 649 C C . LYS A 1 88 ? -5.259 16.102 20.041 1.00 91.56 88 LYS A C 1
ATOM 651 O O . LYS A 1 88 ? -4.385 16.718 19.428 1.00 91.56 88 LYS A O 1
ATOM 656 N N . ARG A 1 89 ? -5.053 14.861 20.491 1.00 93.12 89 ARG A N 1
ATOM 657 C CA . ARG A 1 89 ? -3.896 14.045 20.078 1.00 93.12 89 ARG A CA 1
ATOM 658 C C . ARG A 1 89 ? -4.100 13.526 18.660 1.00 93.12 89 ARG A C 1
ATOM 660 O O . ARG A 1 89 ? -3.238 13.763 17.828 1.00 93.12 89 ARG A O 1
ATOM 667 N N . ARG A 1 90 ? -5.267 12.951 18.360 1.00 88.25 90 ARG A N 1
ATOM 668 C CA . ARG A 1 90 ? -5.611 12.469 17.014 1.00 88.25 90 ARG A CA 1
ATOM 669 C C . ARG A 1 90 ? -5.551 13.571 15.962 1.00 88.25 90 ARG A C 1
ATOM 671 O O . ARG A 1 90 ? -5.035 13.330 14.880 1.00 88.25 90 ARG A O 1
ATOM 678 N N . ALA A 1 91 ? -6.024 14.775 16.279 1.00 90.38 91 ALA A N 1
ATOM 679 C CA . ALA A 1 91 ? -5.918 15.923 15.382 1.00 90.38 91 ALA A CA 1
ATOM 680 C C . ALA A 1 91 ? -4.451 16.266 15.063 1.00 90.38 91 ALA A C 1
ATOM 682 O O . ALA A 1 91 ? -4.104 16.465 13.905 1.00 90.38 91 ALA A O 1
ATOM 683 N N . ARG A 1 92 ? -3.571 16.253 16.075 1.00 92.50 92 ARG A N 1
ATOM 684 C CA . ARG A 1 92 ? -2.128 16.474 15.881 1.00 92.50 92 ARG A CA 1
ATOM 685 C C . ARG A 1 92 ? -1.460 15.360 15.077 1.00 92.50 92 ARG A C 1
ATOM 687 O O . ARG A 1 92 ? -0.604 15.660 14.253 1.00 92.50 92 ARG A O 1
ATOM 694 N N . ASP A 1 93 ? -1.856 14.111 15.302 1.00 91.00 93 ASP A N 1
ATOM 695 C CA . ASP A 1 93 ? -1.343 12.957 14.557 1.00 91.00 93 ASP A CA 1
ATOM 696 C C . ASP A 1 93 ? -1.798 12.983 13.085 1.00 91.00 93 ASP A C 1
ATOM 698 O O . ASP A 1 93 ? -1.060 12.581 12.189 1.00 91.00 93 ASP A O 1
ATOM 702 N N . LEU A 1 94 ? -3.009 13.479 12.810 1.00 90.88 94 LEU A N 1
ATOM 703 C CA . LEU A 1 94 ? -3.489 13.698 11.444 1.00 90.88 94 LEU A CA 1
ATOM 704 C C . LEU A 1 94 ? -2.728 14.834 10.755 1.00 90.88 94 LEU A C 1
ATOM 706 O O . LEU A 1 94 ? -2.304 14.663 9.614 1.00 90.88 94 LEU A O 1
ATOM 710 N N . ASP A 1 95 ? -2.512 15.959 11.439 1.00 91.50 95 ASP A N 1
ATOM 711 C CA . ASP A 1 95 ? -1.738 17.079 10.891 1.00 91.50 95 ASP A CA 1
ATOM 712 C C . ASP A 1 95 ? -0.292 16.672 10.575 1.00 91.50 95 ASP A C 1
ATOM 714 O O . ASP A 1 95 ? 0.234 17.039 9.521 1.00 91.50 95 ASP A O 1
ATOM 718 N N . SER A 1 96 ? 0.351 15.880 11.442 1.00 90.38 96 SER A N 1
ATOM 719 C CA . SER A 1 96 ? 1.700 15.371 11.173 1.00 90.38 96 SER A CA 1
ATOM 720 C C . SER A 1 96 ? 1.716 14.401 9.991 1.00 90.38 96 SER A C 1
ATOM 722 O O . SER A 1 96 ? 2.561 14.544 9.111 1.00 90.38 96 SER A O 1
ATOM 724 N N . ALA A 1 97 ? 0.747 13.487 9.894 1.00 88.69 97 ALA A N 1
ATOM 725 C CA . ALA A 1 97 ? 0.631 12.579 8.754 1.00 88.69 97 ALA A CA 1
ATOM 726 C C . ALA A 1 97 ? 0.395 13.325 7.426 1.00 88.69 97 ALA A C 1
ATOM 728 O O . ALA A 1 97 ? 0.958 12.952 6.396 1.00 88.69 97 ALA A O 1
ATOM 729 N N . ILE A 1 98 ? -0.403 14.399 7.438 1.00 91.44 98 ILE A N 1
ATOM 730 C CA . ILE A 1 98 ? -0.615 15.262 6.266 1.00 91.44 98 ILE A CA 1
ATOM 731 C C . ILE A 1 98 ? 0.686 15.981 5.886 1.00 91.44 98 ILE A C 1
ATOM 733 O O . ILE A 1 98 ? 1.026 16.042 4.701 1.00 91.44 98 ILE A O 1
ATOM 737 N N . ALA A 1 99 ? 1.430 16.501 6.865 1.00 89.81 99 ALA A N 1
ATOM 738 C CA . ALA A 1 99 ? 2.714 17.154 6.624 1.00 89.81 99 ALA A CA 1
ATOM 739 C C . ALA A 1 99 ? 3.758 16.182 6.045 1.00 89.81 99 ALA A C 1
ATOM 741 O O . ALA A 1 99 ? 4.452 16.532 5.086 1.00 89.81 99 ALA A O 1
ATOM 742 N N . ASP A 1 100 ? 3.821 14.955 6.563 1.00 88.62 100 ASP A N 1
ATOM 743 C CA . ASP A 1 100 ? 4.711 13.902 6.069 1.00 88.62 100 ASP A CA 1
ATOM 744 C C . ASP A 1 100 ? 4.353 13.490 4.637 1.00 88.62 100 ASP A C 1
ATOM 746 O O . ASP A 1 100 ? 5.230 13.402 3.773 1.00 88.62 100 ASP A O 1
ATOM 750 N N . LEU A 1 101 ? 3.061 13.320 4.340 1.00 85.62 101 LEU A N 1
ATOM 751 C CA . LEU A 1 101 ? 2.598 13.017 2.986 1.00 85.62 101 LEU A CA 1
ATOM 752 C C . LEU A 1 101 ? 2.928 14.158 2.011 1.00 85.62 101 LEU A C 1
ATOM 754 O O . LEU A 1 101 ? 3.373 13.913 0.887 1.00 85.62 101 LEU A O 1
ATOM 758 N N . ALA A 1 102 ? 2.770 15.412 2.442 1.00 86.00 102 ALA A N 1
ATOM 759 C CA . ALA A 1 102 ? 3.155 16.573 1.649 1.00 86.00 102 ALA A CA 1
ATOM 760 C C . ALA A 1 102 ? 4.673 16.608 1.395 1.00 86.00 102 ALA A C 1
ATOM 762 O O . ALA A 1 102 ? 5.098 16.864 0.265 1.00 86.00 102 ALA A O 1
ATOM 763 N N . ALA A 1 103 ? 5.502 16.296 2.393 1.00 85.44 103 ALA A N 1
ATOM 764 C CA . ALA A 1 103 ? 6.952 16.193 2.226 1.00 85.44 103 ALA A CA 1
ATOM 765 C C . ALA A 1 103 ? 7.341 15.066 1.253 1.00 85.44 103 ALA A C 1
ATOM 767 O O . ALA A 1 103 ? 8.195 15.262 0.385 1.00 85.44 103 ALA A O 1
ATOM 768 N N . GLN A 1 104 ? 6.670 13.917 1.333 1.00 82.12 104 GLN A N 1
ATOM 769 C CA . GLN A 1 104 ? 6.876 12.802 0.412 1.00 82.12 104 GLN A CA 1
ATOM 770 C C . GLN A 1 104 ? 6.445 13.148 -1.020 1.00 82.12 104 GLN A C 1
ATOM 772 O O . GLN A 1 104 ? 7.125 12.787 -1.976 1.00 82.12 104 GLN A O 1
ATOM 777 N N . SER A 1 105 ? 5.358 13.903 -1.197 1.00 81.69 105 SER A N 1
ATOM 778 C CA . SER A 1 105 ? 4.943 14.367 -2.526 1.00 81.69 105 SER A CA 1
ATOM 779 C C . SER A 1 105 ? 5.992 15.280 -3.176 1.00 81.69 105 SER A C 1
ATOM 781 O O . SER A 1 105 ? 6.309 15.111 -4.352 1.00 81.69 105 SER A O 1
ATOM 783 N N . ARG A 1 106 ? 6.612 16.177 -2.394 1.00 81.75 106 ARG A N 1
ATOM 784 C CA . ARG A 1 106 ? 7.697 17.046 -2.871 1.00 81.75 106 ARG A CA 1
ATOM 785 C C . ARG A 1 106 ? 8.938 16.249 -3.253 1.00 81.75 106 ARG A C 1
ATOM 787 O O . ARG A 1 106 ? 9.529 16.526 -4.290 1.00 81.75 106 ARG A O 1
ATOM 794 N N . SER A 1 107 ? 9.313 15.239 -2.469 1.00 79.75 107 SER A N 1
ATOM 795 C CA . SER A 1 107 ? 10.469 14.398 -2.804 1.00 79.75 107 SER A CA 1
ATOM 796 C C . SER A 1 107 ? 10.235 13.571 -4.073 1.00 79.75 107 SER A C 1
ATOM 798 O O . SER A 1 107 ? 11.149 13.422 -4.885 1.00 79.75 107 SER A O 1
ATOM 800 N N . LEU A 1 108 ? 9.005 13.099 -4.306 1.00 77.25 108 LEU A N 1
ATOM 801 C CA . LEU A 1 108 ? 8.616 12.456 -5.564 1.00 77.25 108 LEU A CA 1
ATOM 802 C C . LEU A 1 108 ? 8.671 13.429 -6.748 1.00 77.25 108 LEU A C 1
ATOM 804 O O . LEU A 1 108 ? 9.135 13.059 -7.828 1.00 77.25 108 LEU A O 1
ATOM 808 N N . GLU A 1 109 ? 8.246 14.677 -6.558 1.00 80.81 109 GLU A N 1
ATOM 809 C CA . GLU A 1 109 ? 8.330 15.709 -7.591 1.00 80.81 109 GLU A CA 1
ATOM 810 C C . GLU A 1 109 ? 9.787 16.072 -7.920 1.00 80.81 109 GLU A C 1
ATOM 812 O O . GLU A 1 109 ? 10.161 16.134 -9.094 1.00 80.81 109 GLU A O 1
ATOM 817 N N . GLU A 1 110 ? 10.649 16.206 -6.910 1.00 81.44 110 GLU A N 1
ATOM 818 C CA . GLU A 1 110 ? 12.094 16.388 -7.088 1.00 81.44 110 GLU A CA 1
ATOM 819 C C . GLU A 1 110 ? 12.731 15.208 -7.832 1.00 81.44 110 GLU A C 1
ATOM 821 O O . GLU A 1 110 ? 13.534 15.406 -8.752 1.00 81.44 110 GLU A O 1
ATOM 826 N N . LEU A 1 111 ? 12.345 13.977 -7.486 1.00 77.69 111 LEU A N 1
ATOM 827 C CA . LEU A 1 111 ? 12.816 12.771 -8.160 1.00 77.69 111 LEU A CA 1
ATOM 828 C C . LEU A 1 111 ? 12.353 12.733 -9.622 1.00 77.69 111 LEU A C 1
ATOM 830 O O . LEU A 1 111 ? 13.151 12.421 -10.504 1.00 77.69 111 LEU A O 1
ATOM 834 N N . SER A 1 112 ? 11.110 13.136 -9.899 1.00 79.19 112 SER A N 1
ATOM 835 C CA . SER A 1 112 ? 10.565 13.275 -11.254 1.00 79.19 112 SER A CA 1
ATOM 836 C C . SER A 1 112 ? 11.314 14.338 -12.067 1.00 79.19 112 SER A C 1
ATOM 838 O O . SER A 1 112 ? 11.685 14.109 -13.218 1.00 79.19 112 SER A O 1
ATOM 840 N N . VAL A 1 113 ? 11.620 15.496 -11.473 1.00 79.62 113 VAL A N 1
ATOM 841 C CA . VAL A 1 113 ? 12.424 16.549 -12.117 1.00 79.62 113 VAL A CA 1
ATOM 842 C C . VAL A 1 113 ? 13.849 16.066 -12.402 1.00 79.62 113 VAL A C 1
ATOM 844 O O . VAL A 1 113 ? 14.399 16.361 -13.469 1.00 79.62 113 VAL A O 1
ATOM 847 N N . ARG A 1 114 ? 14.451 15.315 -11.477 1.00 73.81 114 ARG A N 1
ATOM 848 C CA . ARG A 1 114 ? 15.786 14.728 -11.637 1.00 73.81 114 ARG A CA 1
ATOM 849 C C . ARG A 1 114 ? 15.799 13.637 -12.708 1.00 73.81 114 ARG A C 1
ATOM 851 O O . ARG A 1 114 ? 16.697 13.652 -13.543 1.00 73.81 114 ARG A O 1
ATOM 858 N N . SER A 1 115 ? 14.790 12.772 -12.745 1.00 72.81 115 SER A N 1
ATOM 859 C CA . SER A 1 115 ? 14.577 11.775 -13.800 1.00 72.81 115 SER A CA 1
ATOM 860 C C . SER A 1 115 ? 14.445 12.448 -15.171 1.00 72.81 115 SER A C 1
ATOM 862 O O . SER A 1 115 ? 15.272 12.191 -16.038 1.00 72.81 115 SER A O 1
ATOM 864 N N . ARG A 1 116 ? 13.577 13.460 -15.326 1.00 78.69 116 ARG A N 1
ATOM 865 C CA . ARG A 1 116 ? 13.467 14.256 -16.568 1.00 78.69 116 ARG A CA 1
ATOM 866 C C . ARG A 1 116 ? 14.761 14.962 -16.977 1.00 78.69 116 ARG A C 1
ATOM 868 O O . ARG A 1 116 ? 14.954 15.306 -18.145 1.00 78.69 116 ARG A O 1
ATOM 875 N N . ARG A 1 117 ? 15.634 15.298 -16.023 1.00 75.38 117 ARG A N 1
ATOM 876 C CA . ARG A 1 117 ? 16.956 15.882 -16.308 1.00 75.38 117 ARG A CA 1
ATOM 877 C C . ARG A 1 117 ? 17.924 14.813 -16.815 1.00 75.38 117 ARG A C 1
ATOM 879 O O . ARG A 1 117 ? 18.652 15.086 -17.763 1.00 75.38 117 ARG A O 1
ATOM 886 N N . ILE A 1 118 ? 17.901 13.625 -16.214 1.00 74.62 118 ILE A N 1
ATOM 887 C CA . ILE A 1 118 ? 18.675 12.464 -16.663 1.00 74.62 118 ILE A CA 1
ATOM 888 C C . ILE A 1 118 ? 18.209 12.043 -18.059 1.00 74.62 118 ILE A C 1
ATOM 890 O O . ILE A 1 118 ? 19.040 11.954 -18.950 1.00 74.62 118 ILE A O 1
ATOM 894 N N . GLU A 1 119 ? 16.903 11.909 -18.293 1.00 73.88 119 GLU A N 1
ATOM 895 C CA . GLU A 1 119 ? 16.321 11.587 -19.603 1.00 73.88 119 GLU A CA 1
ATOM 896 C C . GLU A 1 119 ? 16.760 12.572 -20.686 1.00 73.88 119 GLU A C 1
ATOM 898 O O . GLU A 1 119 ? 17.230 12.156 -21.738 1.00 73.88 119 GLU A O 1
ATOM 903 N N . ARG A 1 120 ? 16.694 13.884 -20.422 1.00 74.06 120 ARG A N 1
ATOM 904 C CA . ARG A 1 120 ? 17.190 14.899 -21.368 1.00 74.06 120 ARG A CA 1
ATOM 905 C C . ARG A 1 120 ? 18.699 14.819 -21.586 1.00 74.06 120 ARG A C 1
ATOM 907 O O . ARG A 1 120 ? 19.160 15.021 -22.702 1.00 74.06 120 ARG A O 1
ATOM 914 N N . SER A 1 121 ? 19.473 14.534 -20.539 1.00 65.69 121 SER A N 1
ATOM 915 C CA . SER A 1 121 ? 20.923 14.360 -20.660 1.00 65.69 121 SER A CA 1
ATOM 916 C C . SER A 1 121 ? 21.283 13.116 -21.476 1.00 65.69 121 SER A C 1
ATOM 918 O O . SER A 1 121 ? 22.249 13.152 -22.228 1.00 65.69 121 SER A O 1
ATOM 920 N N . VAL A 1 122 ? 20.506 12.040 -21.342 1.00 63.00 122 VAL A N 1
ATOM 921 C CA . VAL A 1 122 ? 20.657 10.794 -22.101 1.00 63.00 122 VAL A CA 1
ATOM 922 C C . VAL A 1 122 ? 20.203 10.980 -23.551 1.00 63.00 122 VAL A C 1
ATOM 924 O O . VAL A 1 122 ? 20.903 10.561 -24.465 1.00 63.00 122 VAL A O 1
ATOM 927 N N . ALA A 1 123 ? 19.089 11.678 -23.782 1.00 61.47 123 ALA A N 1
ATOM 928 C CA . ALA A 1 123 ? 18.579 11.983 -25.119 1.00 61.47 123 ALA A CA 1
ATOM 929 C C . ALA A 1 123 ? 19.520 12.890 -25.934 1.00 61.47 123 ALA A C 1
ATOM 931 O O . ALA A 1 123 ? 19.539 12.817 -27.159 1.00 61.47 123 ALA A O 1
ATOM 932 N N . ASN A 1 124 ? 20.327 13.717 -25.263 1.00 61.72 124 ASN A N 1
ATOM 933 C CA . ASN A 1 124 ? 21.313 14.591 -25.902 1.00 61.72 124 ASN A CA 1
ATOM 934 C C . ASN A 1 124 ? 22.654 13.897 -26.218 1.00 61.72 124 ASN A C 1
ATOM 936 O O . ASN A 1 124 ? 23.552 14.558 -26.739 1.00 61.72 124 ASN A O 1
ATOM 940 N N . LEU A 1 125 ? 22.817 12.601 -25.918 1.00 57.16 125 LEU A N 1
ATOM 941 C CA . LEU A 1 125 ? 24.001 11.814 -26.280 1.00 57.16 125 LEU A CA 1
ATOM 942 C C . LEU A 1 125 ? 23.731 11.031 -27.585 1.00 57.16 125 LEU A C 1
ATOM 944 O O . LEU A 1 125 ? 23.020 10.021 -27.555 1.00 57.16 125 LEU A O 1
ATOM 948 N N . PRO A 1 126 ? 24.287 11.444 -28.743 1.00 47.16 126 PRO A N 1
ATOM 949 C CA . PRO A 1 126 ? 24.056 10.755 -30.011 1.00 47.16 126 PRO A CA 1
ATOM 950 C C . PRO A 1 126 ? 24.726 9.373 -29.982 1.00 47.16 126 PRO A C 1
ATOM 952 O O . PRO A 1 126 ? 25.919 9.273 -29.705 1.00 47.16 126 PRO A O 1
ATOM 955 N N . GLY A 1 127 ? 23.958 8.309 -30.241 1.00 58.38 127 GLY A N 1
ATOM 956 C CA . GLY A 1 127 ? 24.421 6.911 -30.218 1.00 58.38 127 GLY A CA 1
ATOM 957 C C . GLY A 1 127 ? 24.233 6.174 -28.884 1.00 58.38 127 GLY A C 1
ATOM 958 O O . GLY A 1 127 ? 24.119 4.957 -28.889 1.00 58.38 127 GLY A O 1
ATOM 959 N N . VAL A 1 128 ? 24.104 6.888 -27.758 1.00 55.53 128 VAL A N 1
ATOM 960 C CA . VAL A 1 128 ? 23.820 6.299 -26.428 1.00 55.53 128 VAL A CA 1
ATOM 961 C C . VAL A 1 128 ? 22.314 6.203 -26.163 1.00 55.53 128 VAL A C 1
ATOM 963 O O . VAL A 1 128 ? 21.883 5.384 -25.361 1.00 55.53 128 VAL A O 1
ATOM 966 N N . ALA A 1 129 ? 21.493 7.009 -26.843 1.00 62.84 129 ALA A N 1
ATOM 967 C CA . ALA A 1 129 ? 20.053 7.077 -26.596 1.00 62.84 129 ALA A CA 1
ATOM 968 C C . ALA A 1 129 ? 19.315 5.745 -26.829 1.00 62.84 129 ALA A C 1
ATOM 970 O O . ALA A 1 129 ? 18.451 5.399 -26.028 1.00 62.84 129 ALA A O 1
ATOM 971 N N . ASP A 1 130 ? 19.664 4.980 -27.869 1.00 73.75 130 ASP A N 1
ATOM 972 C CA . ASP A 1 130 ? 19.001 3.697 -28.157 1.00 73.75 130 ASP A CA 1
ATOM 973 C C . ASP A 1 130 ? 19.434 2.592 -27.187 1.00 73.75 130 ASP A C 1
ATOM 975 O O . ASP A 1 130 ? 18.599 1.834 -26.690 1.00 73.75 130 ASP A O 1
ATOM 979 N N . GLU A 1 131 ? 20.723 2.531 -26.848 1.00 79.44 131 GLU A N 1
ATOM 980 C CA . GLU A 1 131 ? 21.246 1.549 -25.894 1.00 79.44 131 GLU A CA 1
ATOM 981 C C . GLU A 1 131 ? 20.787 1.859 -24.463 1.00 79.44 131 GLU A C 1
ATOM 983 O O . GLU A 1 131 ? 20.357 0.965 -23.738 1.00 79.44 131 GLU A O 1
ATOM 988 N N . ALA A 1 132 ? 20.763 3.136 -24.071 1.00 79.88 132 ALA A N 1
ATOM 989 C CA . ALA A 1 132 ? 20.232 3.566 -22.782 1.00 79.88 132 ALA A CA 1
ATOM 990 C C . ALA A 1 132 ? 18.713 3.366 -22.682 1.00 79.88 132 ALA A C 1
ATOM 992 O O . ALA A 1 132 ? 18.221 2.953 -21.632 1.00 79.88 132 ALA A O 1
ATOM 993 N N . ARG A 1 133 ? 17.960 3.604 -23.766 1.00 83.38 133 ARG A N 1
ATOM 994 C CA . ARG A 1 133 ? 16.522 3.300 -23.826 1.00 83.38 133 ARG A CA 1
ATOM 995 C C . ARG A 1 133 ? 16.269 1.800 -23.711 1.00 83.38 133 ARG A C 1
ATOM 997 O O . ARG A 1 133 ? 15.384 1.393 -22.966 1.00 83.38 133 ARG A O 1
ATOM 1004 N N . THR A 1 134 ? 17.062 0.992 -24.407 1.00 87.88 134 THR A N 1
ATOM 1005 C CA . THR A 1 134 ? 17.009 -0.473 -24.336 1.00 87.88 134 THR A CA 1
ATOM 1006 C C . THR A 1 134 ? 17.302 -0.966 -22.920 1.00 87.88 134 THR A C 1
ATOM 1008 O O . THR A 1 134 ? 16.509 -1.714 -22.353 1.00 87.88 134 THR A O 1
ATOM 1011 N N . ALA A 1 135 ? 18.389 -0.489 -22.308 1.00 87.56 135 ALA A N 1
ATOM 1012 C CA . ALA A 1 135 ? 18.761 -0.834 -20.939 1.00 87.56 135 ALA A CA 1
ATOM 1013 C C . ALA A 1 135 ? 17.682 -0.422 -19.925 1.00 87.56 135 ALA A C 1
ATOM 1015 O O . ALA A 1 135 ? 17.391 -1.174 -18.996 1.00 87.56 135 ALA A O 1
ATOM 1016 N N . TRP A 1 136 ? 17.051 0.738 -20.121 1.00 88.56 136 TRP A N 1
ATOM 1017 C CA . TRP A 1 136 ? 15.943 1.186 -19.282 1.00 88.56 136 TRP A CA 1
ATOM 1018 C C . TRP A 1 136 ? 14.704 0.290 -19.423 1.00 88.56 136 TRP A C 1
ATOM 1020 O O . TRP A 1 136 ? 14.159 -0.139 -18.409 1.00 88.56 136 TRP A O 1
ATOM 1030 N N . LEU A 1 137 ? 14.287 -0.051 -20.649 1.00 91.88 137 LEU A N 1
ATOM 1031 C CA . LEU A 1 137 ? 13.137 -0.938 -20.882 1.00 91.88 137 LEU A CA 1
ATOM 1032 C C . LEU A 1 137 ? 13.347 -2.332 -20.277 1.00 91.88 137 LEU A C 1
ATOM 1034 O O . LEU A 1 137 ? 12.415 -2.897 -19.705 1.00 91.88 137 LEU A O 1
ATOM 1038 N N . ILE A 1 138 ? 14.569 -2.867 -20.361 1.00 93.44 138 ILE A N 1
ATOM 1039 C CA . ILE A 1 138 ? 14.932 -4.146 -19.736 1.00 93.44 138 ILE A CA 1
ATOM 1040 C C . ILE A 1 138 ? 14.858 -4.037 -18.208 1.00 93.44 138 ILE A C 1
ATOM 1042 O O . ILE A 1 138 ? 14.211 -4.867 -17.573 1.00 93.44 138 ILE A O 1
ATOM 1046 N N . ALA A 1 139 ? 15.459 -3.002 -17.615 1.00 93.12 139 ALA A N 1
ATOM 1047 C CA . ALA A 1 139 ? 15.442 -2.807 -16.165 1.00 93.12 139 ALA A CA 1
ATOM 1048 C C . ALA A 1 139 ? 14.016 -2.627 -15.614 1.00 93.12 139 ALA A C 1
ATOM 1050 O O . ALA A 1 139 ? 13.679 -3.153 -14.552 1.00 93.12 139 ALA A O 1
ATOM 1051 N N . GLU A 1 140 ? 13.159 -1.920 -16.348 1.00 91.06 140 GLU A N 1
ATOM 1052 C CA . GLU A 1 140 ? 11.758 -1.721 -15.980 1.00 91.06 140 GLU A CA 1
ATOM 1053 C C . GLU A 1 140 ? 10.955 -3.033 -16.087 1.00 91.06 140 GLU A C 1
ATOM 1055 O O . GLU A 1 140 ? 10.160 -3.356 -15.201 1.00 91.06 140 GLU A O 1
ATOM 1060 N N . ALA A 1 141 ? 11.201 -3.848 -17.119 1.00 95.75 141 ALA A N 1
ATOM 1061 C CA . ALA A 1 141 ? 10.615 -5.185 -17.218 1.00 95.75 141 ALA A CA 1
ATOM 1062 C C . ALA A 1 141 ? 11.054 -6.083 -16.045 1.00 95.75 141 ALA A C 1
ATOM 1064 O O . ALA A 1 141 ? 10.218 -6.731 -15.412 1.00 95.75 141 ALA A O 1
ATOM 1065 N N . GLU A 1 142 ? 12.345 -6.084 -15.697 1.00 95.62 142 GLU A N 1
ATOM 1066 C CA . GLU A 1 142 ? 12.877 -6.818 -14.540 1.00 95.62 142 GLU A CA 1
ATOM 1067 C C . GLU A 1 142 ? 12.250 -6.361 -13.217 1.00 95.62 142 GLU A C 1
ATOM 1069 O O . GLU A 1 142 ? 11.966 -7.182 -12.338 1.00 95.62 142 GLU A O 1
ATOM 1074 N N . TYR A 1 143 ? 12.004 -5.058 -13.070 1.00 96.00 143 TYR A N 1
ATOM 1075 C CA . TYR A 1 143 ? 11.316 -4.498 -11.914 1.00 96.00 143 TYR A CA 1
ATOM 1076 C C . TYR A 1 143 ? 9.894 -5.060 -11.777 1.00 96.00 143 TYR A C 1
ATOM 1078 O O . TYR A 1 143 ? 9.540 -5.574 -10.709 1.00 96.00 143 TYR A O 1
ATOM 1086 N N . TYR A 1 144 ? 9.103 -5.054 -12.854 1.00 96.75 144 TYR A N 1
ATOM 1087 C CA . TYR A 1 144 ? 7.755 -5.628 -12.834 1.00 96.75 144 TYR A CA 1
ATOM 1088 C C . TYR A 1 144 ? 7.758 -7.142 -12.589 1.00 96.75 144 TYR A C 1
ATOM 1090 O O . TYR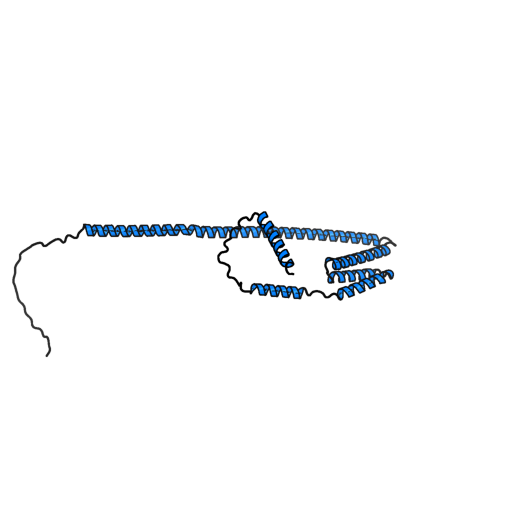 A 1 144 ? 6.949 -7.633 -11.798 1.00 96.75 144 TYR A O 1
ATOM 1098 N N . LEU A 1 145 ? 8.708 -7.884 -13.165 1.00 95.62 145 LEU A N 1
ATOM 1099 C CA . LEU A 1 145 ? 8.875 -9.316 -12.886 1.00 95.62 145 LEU A CA 1
ATOM 1100 C C . LEU A 1 145 ? 9.196 -9.582 -11.407 1.00 95.62 145 LEU A C 1
ATOM 1102 O O . LEU A 1 145 ? 8.665 -10.520 -10.810 1.00 95.62 145 LEU A O 1
ATOM 1106 N N . ARG A 1 146 ? 10.020 -8.738 -10.773 1.00 95.25 146 ARG A N 1
ATOM 1107 C CA . ARG A 1 146 ? 10.323 -8.838 -9.336 1.00 95.25 146 ARG A CA 1
ATOM 1108 C C . ARG A 1 146 ? 9.097 -8.555 -8.472 1.00 95.25 146 ARG A C 1
ATOM 1110 O O . ARG A 1 146 ? 8.896 -9.252 -7.472 1.00 95.25 146 ARG A O 1
ATOM 1117 N N . ILE A 1 147 ? 8.281 -7.566 -8.843 1.00 94.44 147 ILE A N 1
ATOM 1118 C CA . ILE A 1 147 ? 7.000 -7.308 -8.173 1.00 94.44 147 ILE A CA 1
ATOM 1119 C C . ILE A 1 147 ? 6.112 -8.545 -8.281 1.00 94.44 147 ILE A C 1
ATOM 1121 O O . ILE A 1 147 ? 5.663 -9.040 -7.249 1.00 94.44 147 ILE A O 1
ATOM 1125 N N . ALA A 1 148 ? 5.907 -9.075 -9.489 1.00 92.88 148 ALA A N 1
ATOM 1126 C CA . ALA A 1 148 ? 5.085 -10.262 -9.705 1.00 92.88 148 ALA A CA 1
ATOM 1127 C C . ALA A 1 148 ? 5.548 -11.434 -8.829 1.00 92.88 148 ALA A C 1
ATOM 1129 O O . ALA A 1 148 ? 4.761 -11.984 -8.058 1.00 92.88 148 ALA A O 1
ATOM 1130 N N . ASN A 1 149 ? 6.847 -11.738 -8.855 1.00 92.81 149 ASN A N 1
ATOM 1131 C CA . ASN A 1 149 ? 7.428 -12.817 -8.063 1.00 92.81 149 ASN A CA 1
ATOM 1132 C C . ASN A 1 149 ? 7.219 -12.614 -6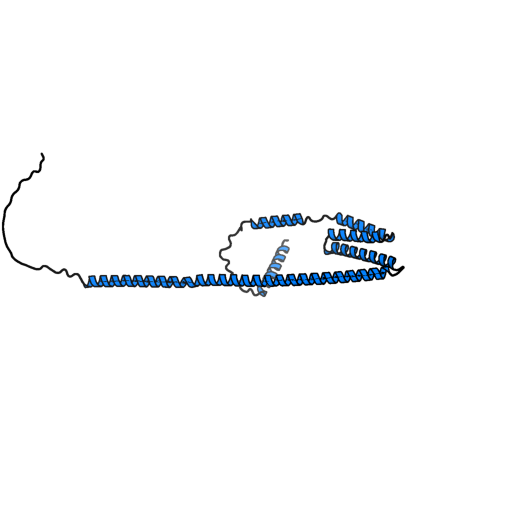.551 1.00 92.81 149 ASN A C 1
ATOM 1134 O O . ASN A 1 149 ? 6.870 -13.548 -5.829 1.00 92.81 149 ASN A O 1
ATOM 1138 N N . THR A 1 150 ? 7.381 -11.382 -6.059 1.00 92.69 150 THR A N 1
ATOM 1139 C CA . THR A 1 150 ? 7.163 -11.055 -4.640 1.00 92.69 150 THR A CA 1
ATOM 1140 C C . THR A 1 150 ? 5.698 -11.251 -4.247 1.00 92.69 150 THR A C 1
ATOM 1142 O O . THR A 1 150 ? 5.404 -11.826 -3.201 1.00 92.69 150 THR A O 1
ATOM 1145 N N . GLN A 1 151 ? 4.763 -10.819 -5.093 1.00 90.94 151 GLN A N 1
ATOM 1146 C CA . GLN A 1 151 ? 3.332 -10.916 -4.805 1.00 90.94 151 GLN A CA 1
ATOM 1147 C C . GLN A 1 151 ? 2.828 -12.363 -4.820 1.00 90.94 151 GLN A C 1
ATOM 1149 O O . GLN A 1 151 ? 1.993 -12.714 -3.985 1.00 90.94 151 GLN A O 1
ATOM 1154 N N . ILE A 1 152 ? 3.364 -13.215 -5.701 1.00 87.44 152 ILE A N 1
ATOM 1155 C CA . ILE A 1 152 ? 3.036 -14.649 -5.740 1.00 87.44 152 ILE A CA 1
ATOM 1156 C C . ILE A 1 152 ? 3.554 -15.349 -4.476 1.00 87.44 152 ILE A C 1
ATOM 1158 O O . ILE A 1 152 ? 2.777 -16.006 -3.784 1.00 87.44 152 ILE A O 1
ATOM 1162 N N . ASN A 1 153 ? 4.835 -15.167 -4.134 1.00 85.25 153 ASN A N 1
ATOM 1163 C CA . ASN A 1 153 ? 5.473 -15.908 -3.039 1.00 85.25 153 ASN A CA 1
ATOM 1164 C C . ASN A 1 153 ? 5.060 -15.434 -1.640 1.00 85.25 153 ASN A C 1
ATOM 1166 O O . ASN A 1 153 ? 4.969 -16.251 -0.728 1.00 85.25 153 ASN A O 1
ATOM 1170 N N . PHE A 1 154 ? 4.831 -14.132 -1.447 1.00 78.12 154 PHE A N 1
ATOM 1171 C CA . PHE A 1 154 ? 4.620 -13.568 -0.107 1.00 78.12 154 PHE A CA 1
ATOM 1172 C C . PHE A 1 154 ? 3.184 -13.133 0.163 1.00 78.12 154 PHE A C 1
ATOM 1174 O O . PHE A 1 154 ? 2.712 -13.258 1.290 1.00 78.12 154 PHE A O 1
ATOM 1181 N N . ALA A 1 155 ? 2.483 -12.611 -0.845 1.00 66.25 155 ALA A N 1
ATOM 1182 C CA . ALA A 1 155 ? 1.151 -12.041 -0.652 1.00 66.25 155 ALA A CA 1
ATOM 1183 C C . ALA A 1 155 ? 0.022 -12.942 -1.171 1.00 66.25 155 ALA A C 1
ATOM 1185 O O . ALA A 1 155 ? -1.146 -12.662 -0.892 1.00 66.25 155 ALA A O 1
ATOM 1186 N N . SER A 1 156 ? 0.356 -13.979 -1.958 1.00 80.94 156 SER A N 1
ATOM 1187 C CA . SER A 1 156 ? -0.604 -14.768 -2.747 1.00 80.94 156 SER A CA 1
ATOM 1188 C C . SER A 1 156 ? -1.612 -13.873 -3.484 1.00 80.94 156 SER A C 1
ATOM 1190 O O . SER A 1 156 ? -2.789 -14.208 -3.633 1.00 80.94 156 SER A O 1
ATOM 1192 N N . ASN A 1 157 ? -1.162 -12.683 -3.896 1.00 87.00 157 ASN A N 1
ATOM 1193 C CA . ASN A 1 157 ? -2.006 -11.681 -4.523 1.00 87.00 157 ASN A CA 1
ATOM 1194 C C . ASN A 1 157 ? -1.932 -11.852 -6.039 1.00 87.00 157 ASN A C 1
ATOM 1196 O O . ASN A 1 157 ? -1.158 -11.186 -6.727 1.00 87.00 157 ASN A O 1
ATOM 1200 N N . VAL A 1 158 ? -2.747 -12.784 -6.530 1.00 87.00 158 VAL A N 1
ATOM 1201 C CA . VAL A 1 158 ? -2.821 -13.179 -7.942 1.00 87.00 158 VAL A CA 1
ATOM 1202 C C . VAL A 1 158 ? -3.192 -11.994 -8.842 1.00 87.00 158 VAL A C 1
ATOM 1204 O O . VAL A 1 158 ? -2.674 -11.872 -9.951 1.00 87.00 158 VAL A O 1
ATOM 1207 N N . GLU A 1 159 ? -4.032 -11.069 -8.367 1.00 87.38 159 GLU A N 1
ATOM 1208 C CA . GLU A 1 159 ? -4.430 -9.894 -9.154 1.00 87.38 159 GLU A CA 1
ATOM 1209 C C . GLU A 1 159 ? -3.266 -8.915 -9.360 1.00 87.38 159 GLU A C 1
ATOM 1211 O O . GLU A 1 159 ? -3.017 -8.463 -10.476 1.00 87.38 159 GLU A O 1
ATOM 1216 N N . VAL A 1 160 ? -2.514 -8.594 -8.306 1.00 90.19 160 VAL A N 1
ATOM 1217 C CA . VAL A 1 160 ? -1.365 -7.684 -8.446 1.00 90.19 160 VAL A CA 1
ATOM 1218 C C . VAL A 1 160 ? -0.234 -8.361 -9.223 1.00 90.19 160 VAL A C 1
ATOM 1220 O O . VAL A 1 160 ? 0.420 -7.710 -10.037 1.00 90.19 160 VAL A O 1
ATOM 1223 N N . ALA A 1 161 ? -0.031 -9.665 -9.023 1.00 91.38 161 ALA A N 1
ATOM 1224 C CA . ALA A 1 161 ? 0.960 -10.436 -9.765 1.00 91.38 161 ALA A CA 1
ATOM 1225 C C . ALA A 1 161 ? 0.666 -10.480 -11.273 1.00 91.38 161 ALA A C 1
ATOM 1227 O O . ALA A 1 161 ? 1.546 -10.162 -12.068 1.00 91.38 161 ALA A O 1
ATOM 1228 N N . SER A 1 162 ? -0.569 -10.806 -11.668 1.00 92.44 162 SER A N 1
ATOM 1229 C CA . SER A 1 162 ? -0.977 -10.845 -13.082 1.00 92.44 162 SER A CA 1
ATOM 1230 C C . SER A 1 162 ? -0.835 -9.482 -13.759 1.00 92.44 162 SER A C 1
ATOM 1232 O O . SER A 1 162 ? -0.251 -9.392 -14.837 1.00 92.44 162 SER A O 1
ATOM 1234 N N . ARG A 1 163 ? -1.263 -8.394 -13.103 1.00 94.00 163 ARG A N 1
ATOM 1235 C CA . ARG A 1 163 ? -1.067 -7.031 -13.628 1.00 94.00 163 ARG A CA 1
ATOM 1236 C C . ARG A 1 163 ? 0.410 -6.681 -13.804 1.00 94.00 163 ARG A C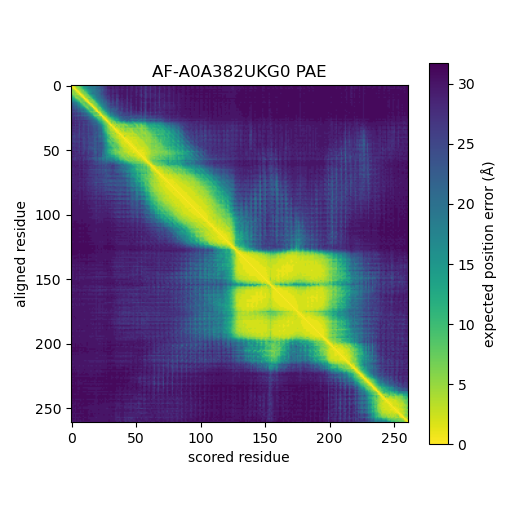 1
ATOM 1238 O O . ARG A 1 163 ? 0.772 -6.106 -14.825 1.00 94.00 163 ARG A O 1
ATOM 1245 N N . ALA A 1 164 ? 1.262 -7.033 -12.842 1.00 94.38 164 ALA A N 1
ATOM 1246 C CA . ALA A 1 164 ? 2.699 -6.795 -12.949 1.00 94.38 164 ALA A CA 1
ATOM 1247 C C . ALA A 1 164 ? 3.327 -7.589 -14.111 1.00 94.38 164 ALA A C 1
ATOM 1249 O O . ALA A 1 164 ? 4.123 -7.036 -14.862 1.00 94.38 164 ALA A O 1
ATOM 1250 N N . LEU A 1 165 ? 2.925 -8.846 -14.325 1.00 96.12 165 LEU A N 1
ATOM 1251 C CA . LEU A 1 165 ? 3.376 -9.640 -15.475 1.00 96.12 165 LEU A CA 1
ATOM 1252 C C . LEU A 1 165 ? 2.951 -9.027 -16.819 1.00 96.12 165 LEU A C 1
ATOM 125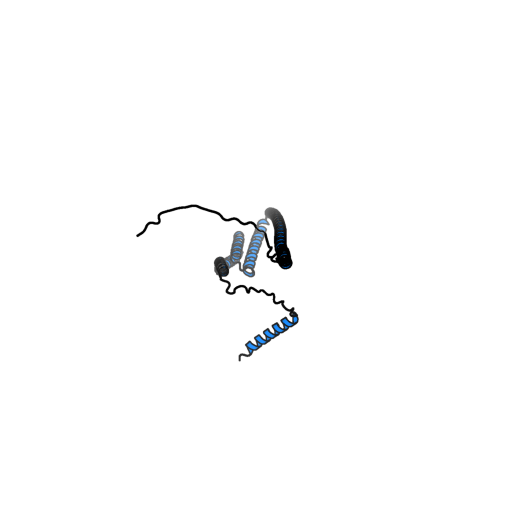4 O O . LEU A 1 165 ? 3.760 -8.974 -17.742 1.00 96.12 165 LEU A O 1
ATOM 1258 N N . ILE A 1 166 ? 1.724 -8.509 -16.921 1.00 95.69 166 ILE A N 1
ATOM 1259 C CA . ILE A 1 166 ? 1.241 -7.818 -18.129 1.00 95.69 166 ILE A CA 1
ATOM 1260 C C . ILE A 1 166 ? 2.077 -6.562 -18.414 1.00 95.69 166 ILE A C 1
ATOM 1262 O O . ILE A 1 166 ? 2.481 -6.336 -19.553 1.00 95.69 166 ILE A O 1
ATOM 1266 N N . LEU A 1 167 ? 2.386 -5.769 -17.382 1.00 95.19 167 LEU A N 1
ATOM 1267 C CA . LEU A 1 167 ? 3.245 -4.588 -17.518 1.00 95.19 167 LEU A CA 1
ATOM 1268 C C . LEU A 1 167 ? 4.671 -4.964 -17.946 1.00 95.19 167 LEU A C 1
ATOM 1270 O O . LEU A 1 167 ? 5.265 -4.261 -18.761 1.00 95.19 167 LEU A O 1
ATOM 1274 N N . ALA A 1 168 ? 5.208 -6.085 -17.456 1.00 95.81 168 ALA A N 1
ATOM 1275 C CA . ALA A 1 168 ? 6.495 -6.604 -17.916 1.00 95.81 168 ALA A CA 1
ATOM 1276 C C . ALA A 1 168 ? 6.462 -6.995 -19.408 1.00 95.81 168 ALA A C 1
ATOM 1278 O O . ALA A 1 168 ? 7.377 -6.622 -20.144 1.00 95.81 168 ALA A O 1
ATOM 1279 N N . ASP A 1 169 ? 5.412 -7.689 -19.877 1.00 95.88 169 ASP A N 1
ATOM 1280 C CA . ASP A 1 169 ? 5.262 -8.023 -21.306 1.00 95.88 169 ASP A CA 1
ATOM 1281 C C . ASP A 1 169 ? 5.177 -6.766 -22.178 1.00 95.88 169 ASP A C 1
ATOM 1283 O O . ASP A 1 169 ? 5.787 -6.713 -23.246 1.00 95.88 169 ASP A O 1
ATOM 1287 N N . GLU A 1 170 ? 4.483 -5.727 -21.706 1.00 95.56 170 GLU A N 1
ATOM 1288 C CA . GLU A 1 170 ? 4.380 -4.453 -22.416 1.00 95.56 170 GLU A CA 1
ATOM 1289 C C . GLU A 1 170 ? 5.759 -3.808 -22.619 1.00 95.56 170 GLU A C 1
ATOM 1291 O O . GLU A 1 170 ? 6.086 -3.426 -23.743 1.00 95.56 170 GLU A O 1
ATOM 1296 N N . LYS A 1 171 ? 6.612 -3.762 -21.583 1.00 93.62 171 LYS A N 1
ATOM 1297 C CA . LYS A 1 171 ? 7.977 -3.213 -21.715 1.00 93.62 171 LYS A CA 1
ATOM 1298 C C . LYS A 1 171 ? 8.856 -4.040 -22.649 1.00 93.62 171 LYS A C 1
ATOM 1300 O O . LYS A 1 171 ? 9.608 -3.469 -23.439 1.00 93.62 171 LYS A O 1
ATOM 1305 N N . LEU A 1 172 ? 8.731 -5.368 -22.623 1.00 94.00 172 LEU A N 1
ATOM 1306 C CA . LEU A 1 172 ? 9.444 -6.244 -23.561 1.00 94.00 172 LEU A CA 1
ATOM 1307 C C . LEU A 1 172 ? 8.929 -6.108 -25.000 1.00 94.00 172 LEU A C 1
ATOM 1309 O O . LEU A 1 172 ? 9.697 -6.282 -25.946 1.00 94.00 172 LEU A O 1
ATOM 1313 N N . ARG A 1 173 ? 7.647 -5.786 -25.188 1.00 93.62 173 ARG A N 1
ATOM 1314 C CA . ARG A 1 173 ? 7.076 -5.485 -26.503 1.00 93.62 173 ARG A CA 1
ATOM 1315 C C . ARG A 1 173 ? 7.570 -4.140 -27.033 1.00 93.62 173 ARG A C 1
ATOM 1317 O O . ARG A 1 173 ? 7.923 -4.065 -28.207 1.00 93.62 173 ARG A O 1
ATOM 1324 N N . ASP A 1 174 ? 7.638 -3.119 -26.180 1.00 90.25 174 ASP A N 1
ATOM 1325 C CA . ASP A 1 174 ? 8.149 -1.783 -26.523 1.00 90.25 174 ASP A CA 1
ATOM 1326 C C . ASP A 1 174 ? 9.636 -1.808 -26.913 1.00 90.25 174 ASP A C 1
ATOM 1328 O O . ASP A 1 174 ? 10.086 -0.971 -27.697 1.00 90.25 174 ASP A O 1
ATOM 1332 N N . LEU A 1 175 ? 10.390 -2.783 -26.392 1.00 90.75 175 LEU A N 1
ATOM 1333 C CA . LEU A 1 175 ? 11.779 -3.039 -26.769 1.00 90.75 175 LEU A CA 1
ATOM 1334 C C . LEU A 1 175 ? 11.920 -3.564 -28.212 1.00 90.75 175 LEU A C 1
ATOM 1336 O O . LEU A 1 175 ? 12.949 -3.334 -28.840 1.00 90.75 175 LEU A O 1
ATOM 1340 N N . ALA A 1 176 ? 10.903 -4.254 -28.743 1.00 86.50 176 ALA A N 1
ATOM 1341 C CA . ALA A 1 176 ? 10.872 -4.813 -30.100 1.00 86.50 176 ALA A CA 1
ATOM 1342 C C . ALA A 1 176 ? 12.080 -5.710 -30.479 1.00 86.50 176 ALA A C 1
ATOM 1344 O O . ALA A 1 176 ? 12.413 -5.833 -31.658 1.00 86.50 176 ALA A O 1
ATOM 1345 N N . ASP A 1 177 ? 12.713 -6.372 -29.500 1.00 88.38 177 ASP A N 1
ATOM 1346 C CA . ASP A 1 177 ? 13.836 -7.298 -29.716 1.00 88.38 177 ASP A CA 1
ATOM 1347 C C . ASP A 1 177 ? 13.346 -8.763 -29.829 1.00 88.38 177 ASP A C 1
ATOM 1349 O O . ASP A 1 177 ? 12.831 -9.319 -28.848 1.00 88.38 177 ASP A O 1
ATOM 1353 N N . PRO A 1 178 ? 13.544 -9.445 -30.980 1.00 89.81 178 PRO A N 1
ATOM 1354 C CA . PRO A 1 178 ? 13.186 -10.854 -31.161 1.00 89.81 178 PRO A CA 1
ATOM 1355 C C . PRO A 1 178 ? 13.789 -11.804 -30.120 1.00 89.81 178 PRO A C 1
ATOM 1357 O O . PRO A 1 178 ? 13.196 -12.847 -29.832 1.00 89.81 178 PRO A O 1
ATOM 1360 N N . ARG A 1 179 ? 14.934 -11.459 -29.519 1.00 91.25 179 ARG A N 1
ATOM 1361 C CA . ARG A 1 179 ? 15.599 -12.270 -28.485 1.00 91.25 179 ARG A CA 1
ATOM 1362 C C . ARG A 1 179 ? 14.766 -12.406 -27.210 1.00 91.25 179 ARG A C 1
ATOM 1364 O O . ARG A 1 179 ? 14.947 -13.375 -26.476 1.00 91.25 179 ARG A O 1
ATOM 1371 N N . MET A 1 180 ? 13.843 -11.476 -26.959 1.00 92.62 180 MET A N 1
ATOM 1372 C CA . MET A 1 180 ? 12.966 -11.492 -25.783 1.00 92.62 180 MET A CA 1
ATOM 1373 C C . MET A 1 180 ? 11.673 -12.283 -25.999 1.00 92.62 180 MET A C 1
ATOM 1375 O O . MET A 1 180 ? 10.923 -12.492 -25.049 1.00 92.62 180 MET A O 1
ATOM 1379 N N . THR A 1 181 ? 11.418 -12.788 -27.210 1.00 92.75 181 THR A N 1
ATOM 1380 C CA . THR A 1 181 ? 10.198 -13.553 -27.532 1.00 92.75 181 THR A CA 1
ATOM 1381 C C . THR A 1 181 ? 10.007 -14.752 -26.602 1.00 92.75 181 THR A C 1
ATOM 1383 O O . THR A 1 181 ? 8.921 -14.942 -26.064 1.00 92.75 181 THR A O 1
ATOM 1386 N N . ALA A 1 182 ? 11.080 -15.496 -26.314 1.00 94.31 182 ALA A N 1
ATOM 1387 C CA . ALA A 1 182 ? 11.026 -16.635 -25.398 1.00 94.31 182 ALA A CA 1
ATOM 1388 C C . ALA A 1 182 ? 10.618 -16.231 -23.966 1.00 94.31 182 ALA A C 1
ATOM 1390 O O . ALA A 1 182 ? 9.928 -16.979 -23.279 1.00 94.31 182 ALA A O 1
ATOM 1391 N N . VAL A 1 183 ? 11.018 -15.039 -23.509 1.00 94.12 183 VAL A N 1
ATOM 1392 C CA . VAL A 1 183 ? 10.629 -14.512 -22.190 1.00 94.12 183 VAL A CA 1
ATOM 1393 C C . VAL A 1 183 ? 9.152 -14.123 -22.195 1.00 94.12 183 VAL A C 1
ATOM 1395 O O . VAL A 1 183 ? 8.422 -14.472 -21.271 1.00 94.12 183 VAL A O 1
ATOM 1398 N N . ARG A 1 184 ? 8.686 -13.469 -23.262 1.00 95.19 184 ARG A N 1
ATOM 1399 C CA . ARG A 1 184 ? 7.280 -13.073 -23.434 1.00 95.19 184 ARG A CA 1
ATOM 1400 C C . ARG A 1 184 ? 6.327 -14.268 -23.474 1.00 95.19 184 ARG A C 1
ATOM 1402 O O . ARG A 1 184 ? 5.252 -14.223 -22.878 1.00 95.19 184 ARG A O 1
ATOM 1409 N N . GLU A 1 185 ? 6.738 -15.371 -24.098 1.00 95.44 185 GLU A N 1
ATOM 1410 C CA . GLU A 1 185 ? 5.994 -16.637 -24.065 1.00 95.44 185 GLU A CA 1
ATOM 1411 C C . GLU A 1 185 ? 5.869 -17.190 -22.641 1.00 95.44 185 GLU A C 1
ATOM 1413 O O . GLU A 1 185 ? 4.786 -17.610 -22.232 1.00 95.44 185 GLU A O 1
ATOM 1418 N N . LYS A 1 186 ? 6.955 -17.152 -21.857 1.00 96.44 186 LYS A N 1
ATOM 1419 C CA . LYS A 1 186 ? 6.933 -17.577 -20.450 1.00 96.44 186 LYS A CA 1
ATOM 1420 C C . LYS A 1 186 ? 6.028 -16.691 -19.602 1.00 96.44 186 LYS A C 1
ATOM 1422 O O . LYS A 1 186 ? 5.249 -17.223 -18.821 1.00 96.44 186 LYS A O 1
ATOM 1427 N N . ILE A 1 187 ? 6.087 -15.373 -19.789 1.00 95.44 187 ILE A N 1
ATOM 1428 C CA . ILE A 1 187 ? 5.202 -14.424 -19.102 1.00 95.44 187 ILE A CA 1
ATOM 1429 C C . ILE A 1 187 ? 3.741 -14.712 -19.451 1.00 95.44 187 ILE A C 1
ATOM 1431 O O . ILE A 1 187 ? 2.905 -14.796 -18.558 1.00 95.44 187 ILE A O 1
ATOM 1435 N N . SER A 1 188 ? 3.435 -14.927 -20.731 1.00 94.81 188 SER A N 1
ATOM 1436 C CA . SER A 1 188 ? 2.072 -15.226 -21.186 1.00 94.81 188 SER A CA 1
ATOM 1437 C C . SER A 1 188 ? 1.541 -16.533 -20.589 1.00 94.81 188 SER A C 1
ATOM 1439 O O . SER A 1 188 ? 0.393 -16.595 -20.153 1.00 94.81 188 SER A O 1
ATOM 1441 N N . ALA A 1 189 ? 2.381 -17.570 -20.525 1.00 95.06 189 ALA A N 1
ATOM 1442 C CA . ALA A 1 189 ? 2.030 -18.833 -19.884 1.00 95.06 189 ALA A CA 1
ATOM 1443 C C . ALA A 1 189 ? 1.786 -18.668 -18.374 1.00 95.06 189 ALA A C 1
ATOM 1445 O O . ALA A 1 189 ? 0.837 -19.244 -17.846 1.00 95.06 189 ALA A O 1
ATOM 1446 N N . GLU A 1 190 ? 2.602 -17.862 -17.693 1.00 93.31 190 GLU A N 1
ATOM 1447 C CA . GLU A 1 190 ? 2.444 -17.575 -16.265 1.00 93.31 190 GLU A CA 1
ATOM 1448 C C . GLU A 1 190 ? 1.154 -16.791 -15.985 1.00 93.31 190 GLU A C 1
ATOM 1450 O O . GLU A 1 190 ? 0.412 -17.137 -15.071 1.00 93.31 190 GLU A O 1
ATOM 1455 N N . VAL A 1 191 ? 0.828 -15.783 -16.803 1.00 93.69 191 VAL A N 1
ATOM 1456 C CA . VAL A 1 191 ? -0.446 -15.049 -16.697 1.00 93.69 191 VAL A CA 1
ATOM 1457 C C . VAL A 1 191 ? -1.629 -16.007 -16.843 1.00 93.69 191 VAL A C 1
ATOM 1459 O O . VAL A 1 191 ? -2.516 -16.003 -15.992 1.00 93.69 191 VAL A O 1
ATOM 1462 N N . ALA A 1 192 ? -1.611 -16.886 -17.850 1.00 92.25 192 ALA A N 1
ATOM 1463 C CA . ALA A 1 192 ? -2.664 -17.883 -18.041 1.00 92.25 192 ALA A CA 1
ATOM 1464 C C . ALA A 1 192 ? -2.764 -18.870 -16.861 1.00 92.25 192 ALA A C 1
ATOM 1466 O O . ALA A 1 192 ? -3.863 -19.245 -16.450 1.00 92.25 192 ALA A O 1
ATOM 1467 N N . ALA A 1 193 ? -1.628 -19.275 -16.284 1.00 90.75 193 ALA A N 1
ATOM 1468 C CA . ALA A 1 193 ? -1.600 -20.135 -15.105 1.00 90.75 193 ALA A CA 1
ATOM 1469 C C . ALA A 1 193 ? -2.198 -19.437 -13.874 1.00 90.75 193 ALA A C 1
ATOM 1471 O O . ALA A 1 193 ? -2.971 -20.053 -13.143 1.00 90.75 193 ALA A O 1
ATOM 1472 N N . LEU A 1 194 ? -1.889 -18.153 -13.669 1.00 89.00 194 LEU A N 1
ATOM 1473 C CA . LEU A 1 194 ? -2.436 -17.342 -12.580 1.00 89.00 194 LEU A CA 1
ATOM 1474 C C . LEU A 1 194 ? -3.941 -17.098 -12.732 1.00 89.00 194 LEU A C 1
ATOM 1476 O O . LEU A 1 194 ? -4.668 -17.163 -11.743 1.00 89.00 194 LEU A O 1
ATOM 1480 N N . GLU A 1 195 ? -4.427 -16.861 -13.949 1.00 86.31 195 GLU A N 1
ATOM 1481 C CA . GLU A 1 195 ? -5.862 -16.712 -14.224 1.00 86.31 195 GLU A CA 1
ATOM 1482 C C . GLU A 1 195 ? -6.648 -18.005 -13.971 1.00 86.31 195 GLU A C 1
ATOM 1484 O O . GLU A 1 195 ? -7.809 -17.957 -13.561 1.00 86.31 195 GLU A O 1
ATOM 1489 N N . ALA A 1 196 ? -6.013 -19.165 -14.155 1.00 86.25 196 ALA A N 1
ATOM 1490 C CA . ALA A 1 196 ? -6.613 -20.462 -13.864 1.00 86.25 196 ALA A CA 1
ATOM 1491 C C . ALA A 1 196 ? -6.716 -20.771 -12.356 1.00 86.25 196 ALA A C 1
ATOM 1493 O O . ALA A 1 196 ? -7.380 -21.741 -11.980 1.00 86.25 196 ALA A O 1
ATOM 1494 N N . VAL A 1 197 ? -6.086 -19.977 -11.478 1.00 83.62 197 VAL A N 1
ATOM 1495 C CA . VAL A 1 197 ? -6.141 -20.187 -10.024 1.00 83.62 197 VAL A CA 1
ATOM 1496 C C . VAL A 1 197 ? -7.516 -19.773 -9.478 1.00 83.62 197 VAL A C 1
ATOM 1498 O O . VAL A 1 197 ? -7.899 -18.605 -9.588 1.00 83.62 197 VAL A O 1
ATOM 1501 N N . PRO A 1 198 ? -8.258 -20.679 -8.808 1.00 74.88 198 PRO A N 1
ATOM 1502 C CA . PRO A 1 198 ? -9.522 -20.332 -8.168 1.00 74.88 198 PRO A CA 1
ATOM 1503 C C . PRO A 1 198 ? -9.311 -19.294 -7.059 1.00 74.88 198 PRO A C 1
ATOM 1505 O O . PRO A 1 198 ? -8.694 -19.576 -6.030 1.00 74.88 198 PRO A O 1
ATOM 1508 N N . GLN A 1 199 ? -9.842 -18.086 -7.247 1.00 71.75 199 GLN A N 1
ATOM 1509 C CA . GLN A 1 199 ? -9.749 -17.033 -6.238 1.00 71.75 199 GLN A CA 1
ATOM 1510 C C . GLN A 1 199 ? -10.792 -17.243 -5.124 1.00 71.75 199 GLN A C 1
ATOM 1512 O O . GLN A 1 199 ? -11.971 -17.471 -5.415 1.00 71.75 199 GLN A O 1
ATOM 1517 N N . PRO A 1 200 ? -10.416 -17.142 -3.835 1.00 69.12 200 PRO A N 1
ATOM 1518 C CA . PRO A 1 200 ? -11.374 -17.250 -2.742 1.00 69.12 200 PRO A CA 1
ATOM 1519 C C . PRO A 1 200 ? -12.351 -16.066 -2.761 1.00 69.12 200 PRO A C 1
ATOM 1521 O O . PRO A 1 200 ? -11.939 -14.905 -2.778 1.00 69.12 200 PRO A O 1
ATOM 1524 N N . ASN A 1 201 ? -13.657 -16.347 -2.699 1.00 75.94 201 ASN A N 1
ATOM 1525 C CA . ASN A 1 201 ? -14.703 -15.322 -2.636 1.00 75.94 201 ASN A CA 1
ATOM 1526 C C . ASN A 1 201 ? -14.705 -14.616 -1.265 1.00 75.94 201 ASN A C 1
ATOM 1528 O O . ASN A 1 201 ? -15.509 -14.919 -0.378 1.00 75.94 201 ASN A O 1
ATOM 1532 N N . ARG A 1 202 ? -13.794 -13.655 -1.085 1.00 79.44 202 ARG A N 1
ATOM 1533 C CA . ARG A 1 202 ? -13.639 -12.881 0.158 1.00 79.44 202 ARG A CA 1
ATOM 1534 C C . ARG A 1 202 ? -14.905 -12.110 0.529 1.00 79.44 202 ARG A C 1
ATOM 1536 O O . ARG A 1 202 ? -15.213 -11.985 1.713 1.00 79.44 202 ARG A O 1
ATOM 1543 N N . VAL A 1 203 ? -15.654 -11.630 -0.464 1.00 78.62 203 VAL A N 1
ATOM 1544 C CA . VAL A 1 203 ? -16.920 -10.910 -0.254 1.00 78.62 203 VAL A CA 1
ATOM 1545 C C . VAL A 1 203 ? -17.967 -11.848 0.342 1.00 78.62 203 VAL A C 1
ATOM 1547 O O . VAL A 1 203 ? -18.591 -11.508 1.343 1.00 78.62 203 VAL A O 1
ATOM 1550 N N . GLY A 1 204 ? -18.100 -13.058 -0.204 1.00 80.06 204 GLY A N 1
ATOM 1551 C CA . GLY A 1 204 ? -19.002 -14.087 0.312 1.00 80.06 204 GLY A CA 1
ATOM 1552 C C . GLY A 1 204 ? -18.644 -14.529 1.731 1.00 80.06 204 GLY A C 1
ATOM 1553 O O . GLY A 1 204 ? -19.528 -14.628 2.581 1.00 80.06 204 GLY A O 1
ATOM 1554 N N . VAL A 1 205 ? -17.353 -14.718 2.024 1.00 83.25 205 VAL A N 1
ATOM 1555 C CA . VAL A 1 205 ? -16.881 -15.045 3.383 1.00 83.25 205 VAL A CA 1
ATOM 1556 C C . VAL A 1 205 ? -17.152 -13.893 4.349 1.00 83.25 205 VAL A C 1
ATOM 1558 O O . VAL A 1 205 ? -17.666 -14.122 5.438 1.00 83.25 205 VAL A O 1
ATOM 1561 N N . THR A 1 206 ? -16.886 -12.648 3.949 1.00 86.75 206 THR A N 1
ATOM 1562 C CA . THR A 1 206 ? -17.144 -11.465 4.786 1.00 86.75 206 THR A CA 1
ATOM 1563 C C . THR A 1 206 ? -18.632 -11.299 5.066 1.00 86.75 206 THR A C 1
ATOM 1565 O O . THR A 1 206 ? -19.014 -11.070 6.210 1.00 86.75 206 THR A O 1
ATOM 1568 N N . LEU A 1 207 ? -19.487 -11.471 4.056 1.00 86.75 207 LEU A N 1
ATOM 1569 C CA . LEU A 1 207 ? -20.936 -11.420 4.229 1.00 86.75 207 LEU A CA 1
ATOM 1570 C C . LEU A 1 207 ? -21.429 -12.557 5.135 1.00 86.75 207 LEU A C 1
ATOM 1572 O O . LEU A 1 207 ? -22.267 -12.329 6.006 1.00 86.75 207 LEU A O 1
ATOM 1576 N N . SER A 1 208 ? -20.857 -13.755 4.990 1.00 83.19 208 SER A N 1
ATOM 1577 C CA . SER A 1 208 ? -21.149 -14.900 5.861 1.00 83.19 208 SER A CA 1
ATOM 1578 C C . SER A 1 208 ? -20.745 -14.610 7.309 1.00 83.19 208 SER A C 1
ATOM 1580 O O . SER A 1 208 ? -21.553 -14.794 8.216 1.00 83.19 208 SER A O 1
ATOM 1582 N N . LEU A 1 209 ? -19.549 -14.061 7.538 1.00 85.25 209 LEU A N 1
ATOM 1583 C CA . LEU A 1 209 ? -19.068 -13.653 8.862 1.00 85.25 209 LEU A CA 1
ATOM 1584 C C . LEU A 1 209 ? -19.917 -12.531 9.469 1.00 85.25 209 LEU A C 1
ATOM 1586 O O . LEU A 1 209 ? -20.243 -12.584 10.651 1.00 85.25 209 LEU A O 1
ATOM 1590 N N . GLN A 1 210 ? -20.329 -11.544 8.671 1.00 85.12 210 GLN A N 1
ATOM 1591 C CA . GLN A 1 210 ? -21.236 -10.487 9.120 1.00 85.12 210 GLN A CA 1
ATOM 1592 C C . GLN A 1 210 ? -22.610 -11.046 9.495 1.00 85.12 210 GLN A C 1
ATOM 1594 O O . GLN A 1 210 ? -23.184 -10.629 10.499 1.00 85.12 210 GLN A O 1
ATOM 1599 N N . SER A 1 211 ? -23.137 -11.994 8.717 1.00 85.31 211 SER A N 1
ATOM 1600 C CA . SER A 1 211 ? -24.403 -12.654 9.042 1.00 85.31 211 SER A CA 1
ATOM 1601 C C . SER A 1 211 ? -24.295 -13.458 10.342 1.00 85.31 211 SER A C 1
ATOM 1603 O O . SER A 1 211 ? -25.161 -13.342 11.203 1.00 85.31 211 SER A O 1
ATOM 1605 N N . LEU A 1 212 ? -23.181 -14.169 10.546 1.00 83.50 212 LEU A N 1
ATOM 1606 C CA . LEU A 1 212 ? -22.904 -14.913 11.769 1.00 83.50 212 LEU A CA 1
ATOM 1607 C C . LEU A 1 212 ? -22.769 -13.983 12.984 1.00 83.50 212 LEU A C 1
ATOM 1609 O O . LEU A 1 212 ? -23.358 -14.253 14.029 1.00 83.50 212 LEU A O 1
ATOM 1613 N N . ALA A 1 213 ? -22.064 -12.858 12.842 1.00 82.75 213 ALA A N 1
ATOM 1614 C CA . ALA A 1 213 ? -21.932 -11.850 13.893 1.00 82.75 213 ALA A CA 1
ATOM 1615 C C . ALA A 1 213 ? -23.292 -11.261 14.315 1.00 82.75 213 ALA A C 1
ATOM 1617 O O . ALA A 1 213 ? -23.533 -11.066 15.505 1.00 82.75 213 ALA A O 1
ATOM 1618 N N . ARG A 1 214 ? -24.212 -11.040 13.363 1.00 82.12 214 ARG A N 1
ATOM 1619 C CA . ARG A 1 214 ? -25.594 -10.614 13.661 1.00 82.12 214 ARG A CA 1
ATOM 1620 C C . ARG A 1 214 ? -26.403 -11.713 14.353 1.00 82.12 214 ARG A C 1
ATOM 1622 O O . ARG A 1 214 ? -27.176 -11.420 15.257 1.00 82.12 214 ARG A O 1
ATOM 1629 N N . SER A 1 215 ? -26.212 -12.977 13.984 1.00 76.31 215 SER A N 1
ATOM 1630 C CA . SER A 1 215 ? -26.876 -14.094 14.666 1.00 76.31 215 SER A CA 1
ATOM 1631 C C . SER A 1 215 ? -26.445 -14.209 16.135 1.00 76.31 215 SER A C 1
ATOM 1633 O O . SER A 1 215 ? -27.290 -14.447 17.000 1.00 76.31 215 SER A O 1
ATOM 1635 N N . PHE A 1 216 ? -25.169 -13.944 16.450 1.00 72.69 216 PHE A N 1
ATOM 1636 C CA . PHE A 1 216 ? -24.677 -13.908 17.834 1.00 72.69 216 PHE A CA 1
ATOM 1637 C C . PHE A 1 216 ? -25.325 -12.807 18.685 1.00 72.69 216 PHE A C 1
ATOM 1639 O O . PHE A 1 216 ? -25.591 -13.047 19.859 1.00 72.69 216 PHE A O 1
ATOM 1646 N N . SER A 1 217 ? -25.650 -11.636 18.120 1.00 66.31 217 SER A N 1
ATOM 1647 C CA . SER A 1 217 ? -26.318 -10.565 18.883 1.00 66.31 217 SER A CA 1
ATOM 1648 C C . SER A 1 217 ? -27.777 -10.877 19.234 1.00 66.31 217 SER A C 1
ATOM 1650 O O . SER A 1 217 ? -28.355 -10.213 20.088 1.00 66.31 217 SER A O 1
ATOM 1652 N N . THR A 1 218 ? -28.383 -11.869 18.574 1.00 69.75 218 THR A N 1
ATOM 1653 C CA . THR A 1 218 ? -29.775 -12.296 18.810 1.00 69.75 218 THR A CA 1
ATOM 1654 C C . THR A 1 218 ? -29.893 -13.569 19.644 1.00 69.75 218 THR A C 1
ATOM 1656 O O . THR A 1 218 ? -31.004 -13.982 19.974 1.00 69.75 218 THR A O 1
ATOM 1659 N N . MET A 1 219 ? -28.769 -14.205 19.994 1.00 67.38 219 MET A N 1
ATOM 1660 C CA . MET A 1 219 ? -28.790 -15.413 20.810 1.00 67.38 219 MET A CA 1
ATOM 1661 C C . MET A 1 219 ? -29.114 -15.048 22.266 1.00 67.38 219 MET A C 1
ATOM 1663 O O . MET A 1 219 ? -28.360 -14.292 22.883 1.00 67.38 219 MET A O 1
ATOM 1667 N N . PRO A 1 220 ? -30.206 -15.578 22.849 1.00 68.56 220 PRO A N 1
ATOM 1668 C CA . PRO A 1 220 ? -30.490 -15.369 24.258 1.00 68.56 220 PRO A CA 1
ATOM 1669 C C . PRO A 1 220 ? -29.367 -15.996 25.087 1.00 68.56 220 PRO A C 1
ATOM 1671 O O . PRO A 1 220 ? -29.016 -17.165 24.900 1.00 68.56 220 PRO A O 1
ATOM 1674 N N . LEU A 1 221 ? -28.794 -15.207 25.999 1.00 62.72 221 LEU A N 1
ATOM 1675 C CA . LEU A 1 221 ? -27.816 -15.688 26.969 1.00 62.72 221 LEU A CA 1
ATOM 1676 C C . LEU A 1 221 ? -28.439 -16.867 27.726 1.00 62.72 221 LEU A C 1
ATOM 1678 O O . LEU A 1 221 ? -29.405 -16.707 28.468 1.00 62.72 221 LEU A O 1
ATOM 1682 N N . ARG A 1 222 ? -27.894 -18.072 27.523 1.00 64.38 222 ARG A N 1
ATOM 1683 C CA . ARG A 1 222 ? -28.397 -19.311 28.144 1.00 64.38 222 ARG A CA 1
ATOM 1684 C C . ARG A 1 222 ? -28.184 -19.367 29.659 1.00 64.38 222 ARG A C 1
ATOM 1686 O O . ARG A 1 222 ? -28.649 -20.310 30.290 1.00 64.38 222 ARG A O 1
ATOM 1693 N N . SER A 1 223 ? -27.499 -18.379 30.230 1.00 57.56 223 SER A N 1
ATOM 1694 C CA . SER A 1 223 ? -27.348 -18.225 31.669 1.00 57.56 223 SER A CA 1
ATOM 1695 C C . SER A 1 223 ? -27.753 -16.807 32.063 1.00 57.56 223 SER A C 1
ATOM 1697 O O . SER A 1 223 ? -27.176 -15.861 31.517 1.00 57.56 223 SER A O 1
ATOM 1699 N N . PRO A 1 224 ? -28.685 -16.623 33.018 1.00 57.03 224 PRO A N 1
ATOM 1700 C CA . PRO A 1 224 ? -28.742 -15.367 33.744 1.00 57.03 224 PRO A CA 1
ATOM 1701 C C . PRO A 1 224 ? -27.352 -15.120 34.336 1.00 57.03 224 PRO A C 1
ATOM 1703 O O . PRO A 1 224 ? -26.692 -16.057 34.805 1.00 57.03 224 PRO A O 1
ATOM 1706 N N . SER A 1 225 ? -26.883 -13.875 34.239 1.00 56.62 225 SER A N 1
ATOM 1707 C CA . SER A 1 225 ? -25.675 -13.441 34.933 1.00 56.62 225 SER A CA 1
ATOM 1708 C C . SER A 1 225 ? -25.814 -13.883 36.389 1.00 56.62 225 SER A C 1
ATOM 1710 O O . SER A 1 225 ? -26.826 -13.533 36.999 1.00 56.62 225 SER A O 1
ATOM 1712 N N . PRO A 1 226 ? -24.880 -14.666 36.958 1.00 59.19 226 PRO A N 1
ATOM 1713 C CA . PRO A 1 226 ? -24.915 -14.912 38.386 1.00 59.19 226 PRO A CA 1
ATOM 1714 C C . PRO A 1 226 ? -24.893 -13.538 39.056 1.00 59.19 226 PRO A C 1
ATOM 1716 O O . PRO A 1 226 ? -23.953 -12.768 38.860 1.00 59.19 226 PRO A O 1
ATOM 1719 N N . GLU A 1 227 ? -25.940 -13.212 39.819 1.00 57.50 227 GLU A N 1
ATOM 1720 C CA . GLU A 1 227 ? -26.080 -11.946 40.563 1.00 57.50 227 GLU A CA 1
ATOM 1721 C C . GLU A 1 227 ? -24.954 -11.725 41.589 1.00 57.50 227 GLU A C 1
ATOM 1723 O O . GLU A 1 227 ? -24.900 -10.725 42.297 1.00 57.50 227 GLU A O 1
ATOM 1728 N N . GLN A 1 228 ? -24.014 -12.661 41.661 1.00 54.38 228 GLN A N 1
ATOM 1729 C CA . GLN A 1 228 ? -22.819 -12.592 42.461 1.00 54.38 228 GLN A CA 1
ATOM 1730 C C . GLN A 1 228 ? -21.629 -12.968 41.580 1.00 54.38 228 GLN A C 1
ATOM 1732 O O . GLN A 1 228 ? -21.100 -14.076 41.658 1.00 54.38 228 GLN A O 1
ATOM 1737 N N . PHE A 1 229 ? -21.131 -12.009 40.798 1.00 52.28 229 PHE A N 1
ATOM 1738 C CA . PHE A 1 229 ? -19.686 -11.943 40.585 1.00 52.28 229 PHE A CA 1
ATOM 1739 C C . PHE A 1 229 ? -19.063 -11.593 41.943 1.00 52.28 229 PHE A C 1
ATOM 1741 O O . PHE A 1 229 ? -18.718 -10.451 42.228 1.00 52.28 229 PHE A O 1
ATOM 1748 N N . ARG A 1 230 ? -18.971 -12.586 42.834 1.00 57.91 230 ARG A N 1
ATOM 1749 C CA . ARG A 1 230 ? -17.998 -12.546 43.918 1.00 57.91 230 ARG A CA 1
ATOM 1750 C C . ARG A 1 230 ? -16.660 -12.732 43.215 1.00 57.91 230 ARG A C 1
ATOM 1752 O O . ARG A 1 230 ? -16.455 -13.809 42.654 1.00 57.91 230 ARG A O 1
ATOM 1759 N N . PRO A 1 231 ? -15.759 -11.735 43.195 1.00 54.94 231 PRO A N 1
ATOM 1760 C CA . PRO A 1 231 ? -14.371 -12.031 42.921 1.00 54.94 231 PRO A CA 1
ATOM 1761 C C . PRO A 1 231 ? -13.947 -12.941 44.067 1.00 54.94 231 PRO A C 1
ATOM 1763 O O . PRO A 1 231 ? -13.646 -12.492 45.171 1.00 54.94 231 PRO A O 1
ATOM 1766 N N . GLU A 1 232 ? -14.032 -14.247 43.847 1.00 54.88 232 GLU A N 1
ATOM 1767 C CA . GLU A 1 232 ? -13.306 -15.195 44.656 1.00 54.88 232 GLU A CA 1
ATOM 1768 C C . GLU A 1 232 ? -11.863 -14.771 44.467 1.00 54.88 232 GLU A C 1
ATOM 1770 O O . GLU A 1 232 ? -11.306 -14.908 43.376 1.00 54.88 232 GLU A O 1
ATOM 1775 N N . ALA A 1 233 ? -11.342 -14.071 45.478 1.00 56.09 233 ALA A N 1
ATOM 1776 C CA . ALA A 1 233 ? -9.988 -13.579 45.481 1.00 56.09 233 ALA A CA 1
ATOM 1777 C C . ALA A 1 233 ? -9.138 -14.763 45.058 1.00 56.09 233 ALA A C 1
ATOM 1779 O O . ALA A 1 233 ? -9.098 -15.777 45.762 1.00 56.09 233 ALA A O 1
ATOM 1780 N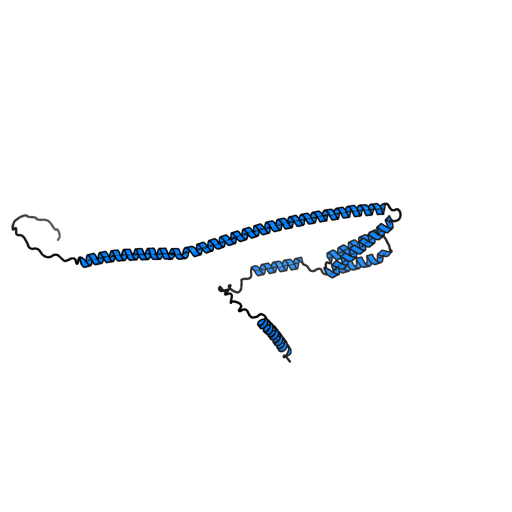 N . LEU A 1 234 ? -8.550 -14.657 43.866 1.00 51.06 234 LEU A N 1
ATOM 1781 C CA . LEU A 1 234 ? -7.542 -15.580 43.402 1.00 51.06 234 LEU A CA 1
ATOM 1782 C C . LEU A 1 234 ? -6.524 -15.591 44.532 1.00 51.06 234 LEU A C 1
ATOM 1784 O O . LEU A 1 234 ? -5.763 -14.636 44.695 1.00 51.06 234 LEU A O 1
ATOM 1788 N N . LYS A 1 235 ? -6.576 -16.627 45.382 1.00 60.47 235 LYS A N 1
ATOM 1789 C CA . LYS A 1 235 ? -5.512 -16.878 46.344 1.00 60.47 235 LYS A CA 1
ATOM 1790 C C . LYS A 1 235 ? -4.260 -16.829 45.486 1.00 60.47 235 LYS A C 1
ATOM 1792 O O . LYS A 1 235 ? -4.270 -17.525 44.463 1.00 60.47 235 LYS A O 1
ATOM 1797 N N . PRO A 1 236 ? -3.259 -15.995 45.814 1.00 53.22 236 PRO A N 1
ATOM 1798 C CA . PRO A 1 236 ? -2.038 -15.935 45.039 1.00 53.22 236 PRO A CA 1
ATOM 1799 C C . PRO A 1 236 ? -1.439 -17.335 45.089 1.00 53.22 236 PRO A C 1
ATOM 1801 O O . PRO A 1 236 ? -0.782 -17.731 46.046 1.00 53.22 236 PRO A O 1
ATOM 1804 N N . THR A 1 237 ? -1.773 -18.134 44.081 1.00 54.12 237 THR A N 1
ATOM 1805 C CA . THR A 1 237 ? -1.125 -19.397 43.828 1.00 54.12 237 THR A CA 1
ATOM 1806 C C . THR A 1 237 ? 0.229 -18.936 43.368 1.00 54.12 237 THR A C 1
ATOM 1808 O O . THR A 1 237 ? 0.343 -18.290 42.325 1.00 54.12 237 THR A O 1
ATOM 1811 N N . SER A 1 238 ? 1.229 -19.145 44.219 1.00 61.09 238 SER A N 1
ATOM 1812 C CA . SER A 1 238 ? 2.619 -18.986 43.836 1.00 61.09 238 SER A CA 1
ATOM 1813 C C . SER A 1 238 ? 2.770 -19.620 42.455 1.00 61.09 238 SER A C 1
ATOM 1815 O O . SER A 1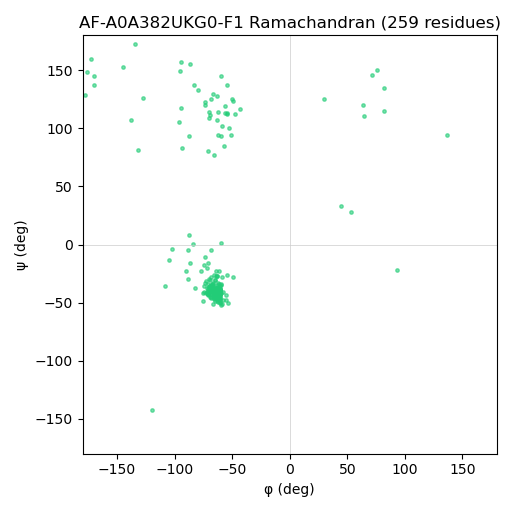 238 ? 2.485 -20.802 42.273 1.00 61.09 238 SER A O 1
ATOM 1817 N N . SER A 1 239 ? 3.124 -18.794 41.467 1.00 56.34 239 SER A N 1
ATOM 1818 C CA . SER A 1 239 ? 3.147 -19.144 40.039 1.00 56.34 239 SER A CA 1
ATOM 1819 C C . SER A 1 239 ? 3.893 -20.464 39.770 1.00 56.34 239 SER A C 1
ATOM 1821 O O . SER A 1 239 ? 3.531 -21.234 38.882 1.00 56.34 239 SER A O 1
ATOM 1823 N N . GLN A 1 240 ? 4.854 -20.797 40.635 1.00 60.19 240 GLN A N 1
ATOM 1824 C CA . GLN A 1 240 ? 5.597 -22.055 40.629 1.00 60.19 240 GLN A CA 1
ATOM 1825 C C . GLN A 1 240 ? 4.718 -23.294 40.915 1.00 60.19 240 GLN A C 1
ATOM 1827 O O . GLN A 1 240 ? 4.752 -24.246 40.144 1.00 60.19 240 GLN A O 1
ATOM 1832 N N . ALA A 1 241 ? 3.826 -23.265 41.913 1.00 64.50 241 ALA A N 1
ATOM 1833 C CA . ALA A 1 241 ? 2.976 -24.414 42.263 1.00 64.50 241 ALA A CA 1
ATOM 1834 C C . ALA A 1 241 ? 1.814 -24.660 41.274 1.00 64.50 241 ALA A C 1
ATOM 1836 O O . ALA A 1 241 ? 1.193 -25.728 41.275 1.00 64.50 241 ALA A O 1
ATOM 1837 N N . SER A 1 242 ? 1.460 -23.667 40.451 1.00 66.56 242 SER A N 1
ATOM 1838 C CA . SER A 1 242 ? 0.493 -23.811 39.351 1.00 66.56 242 SER A CA 1
ATOM 1839 C C . SER A 1 242 ? 1.118 -24.392 38.086 1.00 66.56 242 SER A C 1
ATOM 1841 O O . SER A 1 242 ? 0.470 -25.194 37.417 1.00 66.56 242 SER A O 1
ATOM 1843 N N . ILE A 1 243 ? 2.365 -24.027 37.775 1.00 73.00 243 ILE A N 1
ATOM 1844 C CA . ILE A 1 243 ? 3.064 -24.526 36.586 1.00 73.00 243 ILE A CA 1
ATOM 1845 C C . ILE A 1 243 ? 3.447 -25.997 36.778 1.00 73.00 243 ILE A C 1
ATOM 1847 O O . ILE A 1 243 ? 3.201 -26.797 35.879 1.00 73.00 243 ILE A O 1
ATOM 1851 N N . ASP A 1 244 ? 3.904 -26.388 37.972 1.00 79.38 244 ASP A N 1
ATOM 1852 C CA . ASP A 1 244 ? 4.247 -27.787 38.264 1.00 79.38 244 ASP A CA 1
ATOM 1853 C C . ASP A 1 244 ? 3.036 -28.723 38.122 1.00 79.38 244 ASP A C 1
ATOM 1855 O O . ASP A 1 244 ? 3.129 -29.793 37.525 1.00 79.38 244 ASP A O 1
ATOM 1859 N N . ARG A 1 245 ? 1.853 -28.296 38.583 1.00 75.88 245 ARG A N 1
ATOM 1860 C CA . ARG A 1 245 ? 0.608 -29.069 38.422 1.00 75.88 245 ARG A CA 1
ATOM 1861 C C . ARG A 1 245 ? 0.100 -29.092 36.981 1.00 75.88 245 ARG A C 1
ATOM 1863 O O . ARG A 1 245 ? -0.458 -30.102 36.550 1.00 75.88 245 ARG A O 1
ATOM 1870 N N . ALA A 1 246 ? 0.288 -28.011 36.227 1.00 79.06 246 ALA A N 1
ATOM 1871 C CA . ALA A 1 246 ? -0.071 -27.971 34.812 1.00 79.06 246 ALA A CA 1
ATOM 1872 C C . ALA A 1 246 ? 0.800 -28.938 33.995 1.00 79.06 246 ALA A C 1
ATOM 1874 O O . ALA A 1 246 ? 0.281 -29.716 33.200 1.00 79.06 246 ALA A O 1
ATOM 1875 N N . VAL A 1 247 ? 2.109 -28.963 34.253 1.00 80.44 247 VAL A N 1
ATOM 1876 C CA . VAL A 1 247 ? 3.033 -29.902 33.604 1.00 80.44 247 VAL A CA 1
ATOM 1877 C C . VAL A 1 247 ? 2.730 -31.344 34.014 1.00 80.44 247 VAL A C 1
ATOM 1879 O O . VAL A 1 247 ? 2.716 -32.230 33.158 1.00 80.44 247 VAL A O 1
ATOM 1882 N N . GLN A 1 248 ? 2.418 -31.584 35.291 1.00 80.75 248 GLN A N 1
ATOM 1883 C CA . GLN A 1 248 ? 2.076 -32.922 35.774 1.00 80.75 248 GLN A CA 1
ATOM 1884 C C . GLN A 1 248 ? 0.774 -33.445 35.149 1.00 80.75 248 GLN A C 1
ATOM 1886 O O . GLN A 1 248 ? 0.743 -34.562 34.648 1.00 80.75 248 GLN A O 1
ATOM 1891 N N . SER A 1 249 ? -0.274 -32.619 35.083 1.00 80.50 249 SER A N 1
ATOM 1892 C CA . SER A 1 249 ? -1.553 -33.011 34.468 1.00 80.50 249 SER A CA 1
ATOM 1893 C C . SER A 1 249 ? -1.453 -33.229 32.955 1.00 80.50 249 SER A C 1
ATOM 1895 O O . SER A 1 249 ? -2.098 -34.134 32.430 1.00 80.50 249 SER A O 1
ATOM 1897 N N . LEU A 1 250 ? -0.599 -32.475 32.255 1.00 81.62 250 LEU A N 1
ATOM 1898 C CA . LEU A 1 250 ? -0.251 -32.753 30.858 1.00 81.62 250 LEU A CA 1
ATOM 1899 C C . LEU A 1 250 ? 0.447 -34.110 30.724 1.00 81.62 250 LEU A C 1
ATOM 1901 O O . LEU A 1 250 ? 0.060 -34.9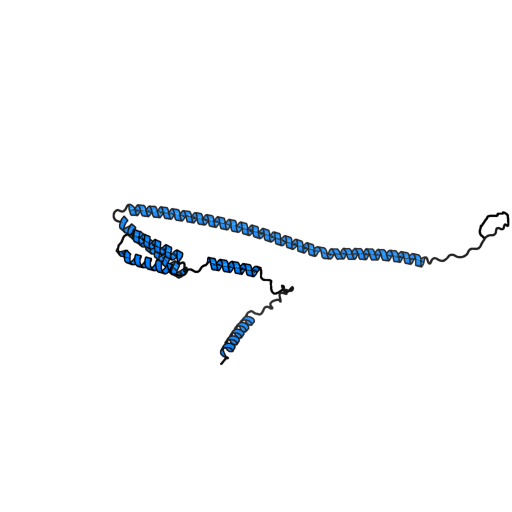17 29.883 1.00 81.62 250 LEU A O 1
ATOM 1905 N N . LYS A 1 251 ? 1.435 -34.397 31.575 1.00 81.44 251 LYS A N 1
ATOM 1906 C CA . LYS A 1 251 ? 2.162 -35.674 31.560 1.00 81.44 251 LYS A CA 1
ATOM 1907 C C . LYS A 1 251 ? 1.241 -36.866 31.840 1.00 81.44 251 LYS A C 1
ATOM 1909 O O . LYS A 1 251 ? 1.326 -37.883 31.148 1.00 81.44 251 LYS A O 1
ATOM 1914 N N . ASP A 1 252 ? 0.331 -36.724 32.794 1.00 84.12 252 ASP A N 1
ATOM 1915 C CA . ASP A 1 252 ? -0.635 -37.764 33.149 1.00 84.12 252 ASP A CA 1
ATOM 1916 C C . ASP A 1 252 ? -1.664 -37.982 32.024 1.00 84.12 252 ASP A C 1
ATOM 1918 O O . ASP A 1 252 ? -1.995 -39.125 31.707 1.00 84.12 252 ASP A O 1
ATOM 1922 N N . ALA A 1 253 ? -2.100 -36.915 31.342 1.00 79.88 253 ALA A N 1
ATOM 1923 C CA . ALA A 1 253 ? -3.002 -37.000 30.190 1.00 79.88 253 ALA A CA 1
ATOM 1924 C C . ALA A 1 253 ? -2.351 -37.649 28.953 1.00 79.88 253 ALA A C 1
ATOM 1926 O O . ALA A 1 253 ? -3.004 -38.393 28.223 1.00 79.88 253 ALA A O 1
ATOM 1927 N N . PHE A 1 254 ? -1.055 -37.424 28.721 1.00 79.25 254 PHE A N 1
ATOM 1928 C CA . PHE A 1 254 ? -0.332 -38.122 27.653 1.00 79.25 254 PHE A CA 1
ATOM 1929 C C . PHE A 1 254 ? -0.127 -39.606 27.972 1.00 79.25 254 PHE A C 1
ATOM 1931 O O . PHE A 1 254 ? -0.239 -40.456 27.090 1.00 79.25 254 PHE A O 1
ATOM 1938 N N . THR A 1 255 ? 0.118 -39.937 29.239 1.00 82.56 255 THR A N 1
ATOM 1939 C CA . THR A 1 255 ? 0.313 -41.329 29.669 1.00 82.56 255 THR A CA 1
ATOM 1940 C C . THR A 1 255 ? -1.007 -42.112 29.664 1.00 82.56 255 THR A C 1
ATOM 1942 O O . THR A 1 255 ? -1.024 -43.303 29.344 1.00 82.56 255 THR A O 1
ATOM 1945 N N . SER A 1 256 ? -2.139 -41.451 29.931 1.00 76.69 256 SER A N 1
ATOM 1946 C CA . SER A 1 256 ? -3.463 -42.081 29.849 1.00 76.69 256 SER A CA 1
ATOM 1947 C C . SER A 1 256 ? -3.893 -42.386 28.410 1.00 76.69 256 SER A C 1
ATOM 1949 O O . SER A 1 256 ? -4.567 -43.385 28.179 1.00 76.69 256 SER A O 1
ATOM 1951 N N . ILE A 1 257 ? -3.443 -41.596 27.428 1.00 76.38 257 ILE A N 1
ATOM 1952 C CA . ILE A 1 257 ? -3.688 -41.858 26.000 1.00 76.38 257 ILE A CA 1
ATOM 1953 C C . ILE A 1 257 ? -2.844 -43.023 25.469 1.00 76.38 257 ILE A C 1
ATOM 1955 O O . ILE A 1 257 ? -3.306 -43.770 24.611 1.00 76.38 257 ILE A O 1
ATOM 1959 N N . ILE A 1 258 ? -1.629 -43.209 25.987 1.00 71.44 258 ILE A N 1
ATOM 1960 C CA . ILE A 1 258 ? -0.706 -44.254 25.512 1.00 71.44 258 ILE A CA 1
ATOM 1961 C C . ILE A 1 258 ? -0.948 -45.603 26.210 1.00 71.44 258 ILE A C 1
ATOM 1963 O O . ILE A 1 258 ? -0.523 -46.637 25.710 1.00 71.44 258 ILE A O 1
ATOM 1967 N N . SER A 1 259 ? -1.675 -45.635 27.330 1.00 62.72 259 SER A N 1
ATOM 1968 C CA . SER A 1 259 ? -1.973 -46.884 28.054 1.00 62.72 259 SER A CA 1
ATOM 1969 C C . SER A 1 259 ? -3.236 -47.621 27.582 1.00 62.72 259 SER A C 1
ATOM 1971 O O . SER A 1 259 ? -3.611 -48.632 28.178 1.00 62.72 259 SER A O 1
ATOM 1973 N N . LEU A 1 260 ? -3.862 -47.201 26.474 1.00 57.03 260 LEU A N 1
ATOM 1974 C CA . LEU A 1 260 ? -4.813 -48.052 25.756 1.00 57.03 260 LEU A CA 1
ATOM 1975 C C . LEU A 1 260 ? -4.086 -48.943 24.731 1.00 57.03 260 LEU A C 1
ATOM 1977 O O . LEU A 1 260 ? -3.964 -48.580 23.563 1.00 57.03 260 LEU A O 1
ATOM 1981 N N . ARG A 1 261 ? -3.766 -50.157 25.204 1.00 42.56 261 ARG A N 1
ATOM 1982 C CA . ARG A 1 261 ? -3.358 -51.377 24.475 1.00 42.56 261 ARG A CA 1
ATOM 1983 C C . ARG A 1 261 ? -1.865 -51.611 24.252 1.00 42.56 261 ARG A C 1
ATOM 1985 O O . ARG A 1 261 ? -1.206 -50.798 23.579 1.00 42.56 261 ARG A O 1
#

pLDDT: mean 75.79, std 17.04, range [30.16, 96.75]

Solvent-accessible surface area (backbone atoms only — not comparable to full-atom values): 15303 Å² total; per-residue (Å²): 133,90,81,95,73,89,84,84,85,84,90,79,90,85,88,82,89,86,83,87,82,91,80,77,84,76,78,69,56,60,64,59,54,50,48,51,53,52,51,49,53,49,51,53,51,52,51,52,51,50,50,52,50,52,55,54,56,58,58,70,58,53,60,57,59,56,49,51,54,52,51,51,54,53,51,51,52,54,50,51,55,49,50,53,53,49,50,60,45,51,53,51,54,50,51,51,52,51,51,51,52,51,52,52,52,50,52,52,48,52,50,50,55,50,47,57,49,50,51,53,57,42,65,70,35,89,83,47,37,63,56,52,49,47,54,48,34,52,52,51,20,52,49,25,45,50,50,17,53,48,26,52,77,75,62,68,33,55,69,63,17,42,52,24,39,52,54,20,45,50,31,53,55,75,60,68,49,78,86,49,48,69,55,46,52,51,45,52,52,49,42,54,54,53,69,68,51,86,75,79,62,59,66,60,51,49,52,51,51,52,51,49,56,54,52,60,76,69,54,76,73,92,59,79,76,66,95,65,82,66,80,71,70,75,69,82,65,56,68,67,69,53,48,55,50,51,54,47,53,50,52,53,55,54,51,60,66,64,68,71,122

Organism: NCBI:txid408172

Secondary structure (DSSP, 8-state):
-----------------------------HHHHHHHHHHHHHHHHHHHHHHHHHHHHHHHHHHHHHHHHHHHHHHHHHHHHHHHHHHHHHHHHHHHHHHHHHHHHHHHHHHHHHHHHHHHHHHTSTTTHHHHHHHHHHHHHHHHHHHHHHIIIII--HHHHHHHHHHHHHHHHHHT-GGGHHHHHHHHHHHHHHHTS----HHHHHHHHHHHHHHHHTS--SSPPPS-----------HHHHHHHHHHHHHHHHHHHHT--

Radius of gyration: 54.17 Å; Cα contacts (8 Å, |Δi|>4): 65; chains: 1; bounding box: 139×80×137 Å

Mean predicted aligned error: 22.7 Å

Sequence (261 aa):
MNSNKIEPTELAGEAAAASKPAAPARERDTRRGLLMMVLGAAAIAASAAGYVWWQLHNLIGVPAEVALSRTELAQVSARLERLEAEDKRRARDLDSAIADLAAQSRSLEELSVRSRRIERSVANLPGVADEARTAWLIAEAEYYLRIANTQINFASNVEVASRALILADEKLRDLADPRMTAVREKISAEVAALEAVPQPNRVGVTLSLQSLARSFSTMPLRSPSPEQFRPEALKPTSSQASIDRAVQSLKDAFTSIISLR

Foldseek 3Di:
DDDDDDDDDDDDDDDDDDDDDDDDDPPPVVVVVVVVVVVVVVVVVVVVVVVVVVVVVVVVPVVVVVVVVVVVVVVVVVVVVVVVVVVVVVVVVVVVVVVVVVVVVVVVVVVVVVVVVVLVVQVPDPPSVLVVLLVVLQVQLVVLCVQLVCCVPPVVNLPSNLVSLVVSLVSVVVNVDPVCVVVNVVSVVVSVVSVPDDDDPPVVVVVVVVVVVVVVVPDPDPDDDPPDPPPPPPPPPPPVNVVVVVVVVVVVVVVVVVPPD